Protein AF-A0AA40CI36-F1 (afdb_monomer)

Mean predicted aligned error: 10.56 Å

Sequence (201 aa):
MRTSGARSFVDSPVFRVNTAFGGNGEFVETTKSNRAGLFPDRIPGKTGGGCVDGGPFANMTVNLGPGKSVAHNPRCLTRDFAPELAAATLNSDVVEWTLSAETFVQFDVRVQGASMAVSDIKYGAGGHLALGGDAGEIGNIYSSPADPLFYLHYANIDRLWDKWQRGILLYLGTLPMKYFFSLLFLASGGISGEWAPRFAR

InterPro domains:
  IPR002227 Tyrosinase copper-binding domain [PF00264] (12-166)
  IPR008922 Di-copper centre-containing domain superfamily [G3DSA:1.10.1280.10] (2-168)
  IPR008922 Di-copper centre-containing domain superfamily [SSF48056] (38-166)
  IPR050316 Tyrosinase and Hemocyanin [PTHR11474] (18-167)

Radius of gyration: 22.45 Å; Cα contacts (8 Å, |Δi|>4): 346; chains: 1; bounding box: 70×50×54 Å

Structure (mmCIF, N/CA/C/O backbone):
data_AF-A0AA40CI36-F1
#
_entry.id   AF-A0AA40CI36-F1
#
loop_
_atom_site.group_PDB
_atom_site.id
_atom_site.type_symbol
_atom_site.label_atom_id
_atom_site.label_alt_id
_atom_site.label_comp_id
_atom_site.label_asym_id
_atom_site.label_entity_id
_atom_site.label_seq_id
_atom_site.pdbx_PDB_ins_code
_atom_site.Cartn_x
_atom_site.Cartn_y
_atom_site.Cartn_z
_atom_site.occupancy
_atom_site.B_iso_or_equiv
_atom_site.auth_seq_id
_atom_site.auth_comp_id
_atom_site.auth_asym_id
_atom_site.auth_atom_id
_atom_site.pdbx_PDB_model_num
ATOM 1 N N . MET A 1 1 ? -15.272 -12.790 4.290 1.00 35.91 1 MET A N 1
ATOM 2 C CA . MET A 1 1 ? -14.453 -13.816 3.610 1.00 35.91 1 MET A CA 1
ATOM 3 C C . MET A 1 1 ? -13.344 -14.224 4.564 1.00 35.91 1 MET A C 1
ATOM 5 O O . MET A 1 1 ? -12.561 -13.367 4.940 1.00 35.91 1 MET A O 1
ATOM 9 N N . ARG A 1 2 ? -13.350 -15.481 5.027 1.00 41.31 2 ARG A N 1
ATOM 10 C CA . ARG A 1 2 ? -12.317 -16.069 5.894 1.00 41.31 2 ARG A CA 1
ATOM 11 C C . ARG A 1 2 ? -11.343 -16.860 5.022 1.00 41.31 2 ARG A C 1
ATOM 13 O O . ARG A 1 2 ? -11.556 -18.046 4.816 1.00 41.31 2 ARG A O 1
ATOM 20 N N . THR A 1 3 ? -10.326 -16.197 4.491 1.00 42.09 3 THR A N 1
ATOM 21 C CA . THR A 1 3 ? -9.138 -16.832 3.899 1.00 42.09 3 THR A CA 1
ATOM 22 C C . THR A 1 3 ? -8.002 -15.816 3.992 1.00 42.09 3 THR A C 1
ATOM 24 O O . THR A 1 3 ? -7.874 -14.960 3.123 1.00 42.09 3 THR A O 1
ATOM 27 N N . SER A 1 4 ? -7.242 -15.836 5.085 1.00 55.25 4 SER A N 1
ATOM 28 C CA . SER A 1 4 ? -6.079 -14.967 5.293 1.00 55.25 4 SER A CA 1
ATOM 29 C C . SER A 1 4 ? -4.815 -15.815 5.231 1.00 55.25 4 SER A C 1
ATOM 31 O O . SER A 1 4 ? -4.303 -16.270 6.249 1.00 55.25 4 SER A O 1
ATOM 33 N N . GLY A 1 5 ? -4.355 -16.095 4.016 1.00 71.75 5 GLY A N 1
ATOM 34 C CA . GLY A 1 5 ? -3.060 -16.719 3.781 1.00 71.75 5 GLY A CA 1
ATOM 35 C C . GLY A 1 5 ? -2.276 -15.956 2.722 1.00 71.75 5 GLY A C 1
ATOM 36 O O . GLY A 1 5 ? -2.855 -15.299 1.857 1.00 71.75 5 GLY A O 1
ATOM 37 N N . ALA A 1 6 ? -0.956 -16.088 2.753 1.00 79.62 6 ALA A N 1
ATOM 38 C CA . ALA A 1 6 ? -0.052 -15.494 1.770 1.00 79.62 6 ALA A CA 1
ATOM 39 C C . ALA A 1 6 ? -0.479 -15.810 0.323 1.00 79.62 6 ALA A C 1
ATOM 41 O O . ALA A 1 6 ? -0.527 -14.946 -0.550 1.00 79.62 6 ALA A O 1
ATOM 42 N N . ARG A 1 7 ? -0.918 -17.054 0.091 1.00 84.06 7 ARG A N 1
ATOM 43 C CA . ARG A 1 7 ? -1.426 -17.512 -1.207 1.00 84.06 7 ARG A CA 1
ATOM 44 C C . ARG A 1 7 ? -2.713 -16.797 -1.639 1.00 84.06 7 ARG A C 1
ATOM 46 O O . ARG A 1 7 ? -2.826 -16.385 -2.784 1.00 84.06 7 ARG A O 1
ATOM 53 N N . SER A 1 8 ? -3.664 -16.584 -0.727 1.00 88.00 8 SER A N 1
ATOM 54 C CA . SER A 1 8 ? -4.918 -15.898 -1.080 1.00 88.00 8 SER A CA 1
ATOM 55 C C . SER A 1 8 ? -4.712 -14.427 -1.435 1.00 88.00 8 SER A C 1
ATOM 57 O O . SER A 1 8 ? -5.534 -13.860 -2.148 1.00 88.00 8 SER A O 1
ATOM 59 N N . PHE A 1 9 ? -3.633 -13.807 -0.943 1.00 92.75 9 PHE A N 1
ATOM 60 C CA . PHE A 1 9 ? -3.263 -12.457 -1.350 1.00 92.75 9 PHE A CA 1
ATOM 61 C C . PHE A 1 9 ? -2.854 -12.433 -2.824 1.00 92.75 9 PHE A C 1
ATOM 63 O O . PHE A 1 9 ? -3.487 -11.729 -3.605 1.00 92.75 9 PHE A O 1
ATOM 70 N N . VAL A 1 10 ? -1.868 -13.240 -3.227 1.00 92.00 10 VAL A N 1
ATOM 71 C CA . VAL A 1 10 ? -1.381 -13.243 -4.621 1.00 92.00 10 VAL A CA 1
ATOM 72 C C . VAL A 1 10 ? -2.448 -13.686 -5.627 1.00 92.00 10 VAL A C 1
ATOM 74 O O . VAL A 1 10 ? -2.484 -13.165 -6.738 1.00 92.00 10 VAL A O 1
ATOM 77 N N . ASP A 1 11 ? -3.372 -14.557 -5.215 1.00 93.44 11 ASP A N 1
ATOM 78 C CA . ASP A 1 11 ? -4.487 -15.035 -6.046 1.00 93.44 11 ASP A CA 1
ATOM 79 C C . ASP A 1 11 ? -5.676 -14.052 -6.110 1.00 93.44 11 ASP A C 1
ATOM 81 O O . ASP A 1 11 ? -6.714 -14.349 -6.716 1.00 93.44 11 ASP A O 1
ATOM 85 N N . SER A 1 12 ? -5.564 -12.882 -5.471 1.00 94.50 12 SER A N 1
ATOM 86 C CA . SER A 1 12 ? -6.648 -11.904 -5.410 1.00 94.50 12 SER A CA 1
ATOM 87 C C . SER A 1 12 ? -7.120 -11.497 -6.813 1.00 94.50 12 SER A C 1
ATOM 89 O O . SER A 1 12 ? -6.309 -11.171 -7.686 1.00 94.50 12 SER A O 1
ATOM 91 N N . PRO A 1 13 ? -8.445 -11.426 -7.054 1.00 95.81 13 PRO A N 1
ATOM 92 C CA . PRO A 1 13 ? -8.984 -11.060 -8.360 1.00 95.81 13 PRO A CA 1
ATOM 93 C C . PRO A 1 13 ? -8.591 -9.644 -8.800 1.00 95.81 13 PRO A C 1
ATOM 95 O O . PRO A 1 13 ? -8.621 -9.362 -9.997 1.00 95.81 13 PRO A O 1
ATOM 98 N N . VAL A 1 14 ? -8.192 -8.771 -7.866 1.00 95.25 14 VAL A N 1
ATOM 99 C CA . VAL A 1 14 ? -7.712 -7.416 -8.177 1.00 95.25 14 VAL A CA 1
ATOM 100 C C . VAL A 1 14 ? -6.399 -7.431 -8.970 1.00 95.25 14 VAL A C 1
ATOM 102 O O . VAL A 1 14 ? -6.141 -6.503 -9.731 1.00 95.25 14 VAL A O 1
ATOM 105 N N . PHE A 1 15 ? -5.614 -8.509 -8.869 1.00 95.44 15 PHE A N 1
ATOM 106 C CA . PHE A 1 15 ? -4.335 -8.671 -9.566 1.00 95.44 15 PHE A CA 1
ATOM 107 C C . PHE A 1 15 ? -4.460 -9.396 -10.912 1.00 95.44 15 PHE A C 1
ATOM 109 O O . PHE A 1 15 ? -3.459 -9.689 -11.566 1.00 95.44 15 PHE A O 1
ATOM 116 N N . ARG A 1 16 ? -5.685 -9.697 -11.369 1.00 94.12 16 ARG A N 1
ATOM 117 C CA . ARG A 1 16 ? -5.896 -10.350 -12.667 1.00 94.12 16 ARG A CA 1
ATOM 118 C C . ARG A 1 16 ? -5.417 -9.462 -13.812 1.00 94.12 16 ARG A C 1
ATOM 120 O O . ARG A 1 16 ? -5.836 -8.314 -13.944 1.00 94.12 16 ARG A O 1
ATOM 127 N N . VAL A 1 17 ? -4.615 -10.055 -14.692 1.00 90.69 17 VAL A N 1
ATOM 128 C CA . VAL A 1 17 ? -3.989 -9.391 -15.844 1.00 90.69 17 VAL A CA 1
ATOM 129 C C . VAL A 1 17 ? -5.026 -8.824 -16.819 1.00 90.69 17 VAL A C 1
ATOM 131 O O . VAL A 1 17 ? -4.910 -7.678 -17.216 1.00 90.69 17 VAL A O 1
ATOM 134 N N . ASN A 1 18 ? -6.073 -9.570 -17.178 1.00 88.69 18 ASN A N 1
ATOM 135 C CA . ASN A 1 18 ? -6.976 -9.151 -18.265 1.00 88.69 18 ASN A CA 1
ATOM 136 C C . ASN A 1 18 ? -8.198 -8.345 -17.810 1.00 88.69 18 ASN A C 1
ATOM 138 O O . ASN A 1 18 ? -8.860 -7.717 -18.629 1.00 88.69 18 ASN A O 1
ATOM 142 N N . THR A 1 19 ? -8.549 -8.411 -16.526 1.00 91.38 19 THR A N 1
ATOM 143 C CA . THR A 1 19 ? -9.839 -7.904 -16.023 1.00 91.38 19 THR A CA 1
ATOM 144 C C . THR A 1 19 ? -9.697 -6.938 -14.852 1.00 91.38 19 THR A C 1
ATOM 146 O O . THR A 1 19 ? -10.711 -6.513 -14.306 1.00 91.38 19 THR A O 1
ATOM 149 N N . ALA A 1 20 ? -8.473 -6.656 -14.404 1.00 95.19 20 ALA A N 1
ATOM 150 C CA . ALA A 1 20 ? -8.217 -5.864 -13.206 1.00 95.19 20 ALA A CA 1
ATOM 151 C C . ALA A 1 20 ? -6.895 -5.082 -13.328 1.00 95.19 20 ALA A C 1
ATOM 153 O O . ALA A 1 20 ? -6.598 -4.544 -14.389 1.00 95.19 20 ALA A O 1
ATOM 154 N N . PHE A 1 21 ? -6.117 -4.966 -12.249 1.00 96.50 21 PHE A N 1
ATOM 155 C CA . PHE A 1 21 ? -5.031 -3.989 -12.123 1.00 96.50 21 PHE A CA 1
ATOM 156 C C . PHE A 1 21 ? -3.641 -4.534 -12.466 1.00 96.50 21 PHE A C 1
ATOM 158 O O . PHE A 1 21 ? -2.644 -3.846 -12.240 1.00 96.50 21 PHE A O 1
ATOM 165 N N . GLY A 1 22 ? -3.555 -5.745 -13.019 1.00 94.88 22 GLY A N 1
ATOM 166 C CA . GLY A 1 22 ? -2.275 -6.408 -13.265 1.00 94.88 22 GLY A CA 1
ATOM 167 C C . GLY A 1 22 ? -1.620 -6.927 -11.983 1.00 94.88 22 GLY A C 1
ATOM 168 O O . GLY A 1 22 ? -2.030 -6.597 -10.868 1.00 94.88 22 GLY A O 1
ATOM 169 N N . GLY A 1 23 ? -0.621 -7.783 -12.164 1.00 94.50 23 GLY A N 1
ATOM 170 C CA . GLY A 1 23 ? 0.008 -8.542 -11.090 1.00 94.50 23 GLY A CA 1
ATOM 171 C C . GLY A 1 23 ? 1.207 -7.848 -10.453 1.00 94.50 23 GLY A C 1
ATOM 172 O O . GLY A 1 23 ? 1.286 -6.619 -10.390 1.00 94.50 23 GLY A O 1
ATOM 173 N N . ASN A 1 24 ? 2.119 -8.685 -9.967 1.00 96.69 24 ASN A N 1
ATOM 174 C CA . ASN A 1 24 ? 3.403 -8.292 -9.404 1.00 96.69 24 ASN A CA 1
ATOM 175 C C . ASN A 1 24 ? 4.377 -7.811 -10.496 1.00 96.69 24 ASN A C 1
ATOM 177 O O . ASN A 1 24 ? 4.115 -7.988 -11.684 1.00 96.69 24 ASN A O 1
ATOM 181 N N . GLY A 1 25 ? 5.501 -7.224 -10.086 1.00 95.88 25 GLY A N 1
ATOM 182 C CA . GLY A 1 25 ? 6.639 -6.992 -10.971 1.00 95.88 25 GLY A CA 1
ATOM 183 C C . GLY A 1 25 ? 7.623 -8.161 -10.979 1.00 95.88 25 GLY A C 1
ATOM 184 O O . GLY A 1 25 ? 7.569 -9.032 -10.107 1.00 95.88 25 GLY A O 1
ATOM 185 N N . GLU A 1 26 ? 8.554 -8.149 -11.936 1.00 94.69 26 GLU A N 1
ATOM 186 C CA . GLU A 1 26 ? 9.682 -9.094 -11.968 1.00 94.69 26 GLU A CA 1
ATOM 187 C C . GLU A 1 26 ? 10.462 -9.069 -10.641 1.00 94.69 26 GLU A C 1
ATOM 189 O O . GLU A 1 26 ? 10.602 -8.019 -10.008 1.00 94.69 26 GLU A O 1
ATOM 194 N N . PHE A 1 27 ? 10.978 -10.215 -10.195 1.00 94.31 27 PHE A N 1
ATOM 195 C CA . PHE A 1 27 ? 11.761 -10.276 -8.965 1.00 94.31 27 PHE A CA 1
ATOM 196 C C . PHE A 1 27 ? 13.067 -9.477 -9.081 1.00 94.31 27 PHE A C 1
ATOM 198 O O . PHE A 1 27 ? 13.874 -9.702 -9.981 1.00 94.31 27 PHE A O 1
ATOM 205 N N . VAL A 1 28 ? 13.304 -8.578 -8.124 1.00 91.00 28 VAL A N 1
ATOM 206 C CA . VAL A 1 28 ? 14.541 -7.802 -8.005 1.00 91.00 28 VAL A CA 1
ATOM 207 C C . VAL A 1 28 ? 15.114 -7.954 -6.600 1.00 91.00 28 VAL A C 1
ATOM 209 O O . VAL A 1 28 ? 14.490 -7.601 -5.594 1.00 91.00 28 VAL A O 1
ATOM 212 N N . GLU A 1 29 ? 16.360 -8.419 -6.546 1.00 88.31 29 GLU A N 1
ATOM 213 C CA . GLU A 1 29 ? 17.125 -8.579 -5.314 1.00 88.31 29 GLU A CA 1
ATOM 214 C C . GLU A 1 29 ? 17.537 -7.208 -4.748 1.00 88.31 29 GLU A C 1
ATOM 216 O O . GLU A 1 29 ? 18.392 -6.509 -5.297 1.00 88.31 29 GLU A O 1
ATOM 221 N N . THR A 1 30 ? 16.923 -6.795 -3.638 1.00 82.12 30 THR A N 1
ATOM 222 C CA . THR A 1 30 ? 17.135 -5.469 -3.023 1.00 82.12 30 THR A CA 1
ATOM 223 C C . THR A 1 30 ? 17.997 -5.507 -1.763 1.00 82.12 30 THR A C 1
ATOM 225 O O . THR A 1 30 ? 18.239 -4.439 -1.193 1.00 82.12 30 THR A O 1
ATOM 228 N N . THR A 1 31 ? 18.520 -6.670 -1.345 1.00 75.56 31 THR A N 1
ATOM 229 C CA . THR A 1 31 ? 19.356 -6.814 -0.131 1.00 75.56 31 THR A CA 1
ATOM 230 C C . THR A 1 31 ? 20.519 -5.828 -0.085 1.00 75.56 31 THR A C 1
ATOM 232 O O . THR A 1 31 ? 20.807 -5.265 0.969 1.00 75.56 31 THR A O 1
ATOM 235 N N . LYS A 1 32 ? 21.143 -5.551 -1.236 1.00 67.19 32 LYS A N 1
ATOM 236 C CA . LYS A 1 32 ? 22.258 -4.597 -1.381 1.00 67.19 32 LYS A CA 1
ATOM 237 C C . LYS A 1 32 ? 21.847 -3.220 -1.915 1.00 67.19 32 LYS A C 1
ATOM 239 O O . LYS A 1 32 ? 22.710 -2.399 -2.209 1.00 67.19 32 LYS A O 1
ATOM 244 N N . SER A 1 33 ? 20.555 -2.967 -2.117 1.00 66.62 33 SER A N 1
ATOM 245 C CA . SER A 1 33 ? 20.104 -1.737 -2.773 1.00 66.62 33 SER A CA 1
ATOM 246 C C . SER A 1 33 ? 20.091 -0.550 -1.807 1.00 66.62 33 SER A C 1
ATOM 248 O O . SER A 1 33 ? 19.546 -0.634 -0.715 1.00 66.62 33 SER A O 1
ATOM 250 N N . ASN A 1 34 ? 20.578 0.615 -2.223 1.00 59.12 34 ASN A N 1
ATOM 251 C CA . ASN A 1 34 ? 20.387 1.856 -1.457 1.00 59.12 34 ASN A CA 1
ATOM 252 C C . ASN A 1 34 ? 18.997 2.470 -1.689 1.00 59.12 34 ASN A C 1
ATOM 254 O O . ASN A 1 34 ? 18.803 3.660 -1.443 1.00 59.12 34 ASN A O 1
ATOM 258 N N . ARG A 1 35 ? 18.033 1.692 -2.212 1.00 58.72 35 ARG A N 1
ATOM 259 C CA . ARG A 1 35 ? 16.636 2.118 -2.291 1.00 58.72 35 ARG A CA 1
ATOM 260 C C . ARG A 1 35 ? 16.135 2.207 -0.855 1.00 58.72 35 ARG A C 1
ATOM 262 O O . ARG A 1 35 ? 15.768 1.206 -0.242 1.00 58.72 35 ARG A O 1
ATOM 269 N N . ALA A 1 36 ? 16.261 3.407 -0.304 1.00 48.19 36 ALA A N 1
ATOM 270 C CA . ALA A 1 36 ? 15.730 3.777 0.986 1.00 48.19 36 ALA A CA 1
ATOM 271 C C . ALA A 1 36 ? 14.207 3.803 0.851 1.00 48.19 36 ALA A C 1
ATOM 273 O O . ALA A 1 36 ? 13.626 4.773 0.361 1.00 48.19 36 ALA A O 1
ATOM 274 N N . GLY A 1 37 ? 13.565 2.708 1.253 1.00 55.06 37 GLY A N 1
ATOM 275 C CA . GLY A 1 37 ? 12.210 2.812 1.770 1.00 55.06 37 GLY A CA 1
ATOM 276 C C . GLY A 1 37 ? 12.217 3.730 2.997 1.00 55.06 37 GLY A C 1
ATOM 277 O O . GLY A 1 37 ? 13.256 3.973 3.610 1.00 55.06 37 GLY A O 1
ATOM 278 N N . LEU A 1 38 ? 11.059 4.271 3.358 1.00 55.62 38 LEU A N 1
ATOM 279 C CA . LEU A 1 38 ? 10.922 5.047 4.599 1.00 55.62 38 LEU A CA 1
ATOM 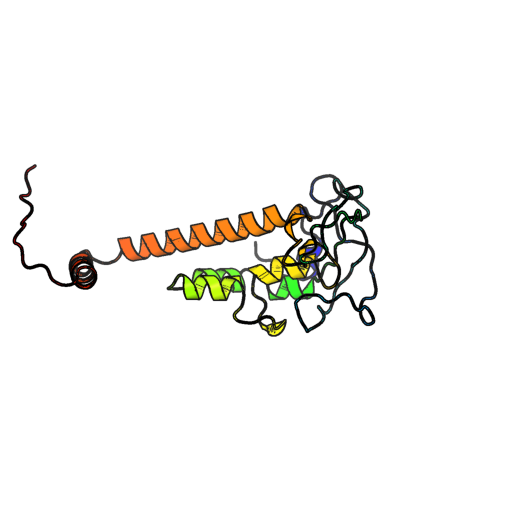280 C C . LEU A 1 38 ? 11.025 4.185 5.856 1.00 55.62 38 LEU A C 1
ATOM 282 O O . LEU A 1 38 ? 11.240 4.712 6.945 1.00 55.62 38 LEU A O 1
ATOM 286 N N . PHE A 1 39 ? 10.872 2.874 5.692 1.00 60.69 39 PHE A N 1
ATOM 287 C CA . PHE A 1 39 ? 11.023 1.896 6.749 1.00 60.69 39 PHE A CA 1
ATOM 288 C C . PHE A 1 39 ? 12.511 1.525 6.852 1.00 60.69 39 PHE A C 1
ATOM 290 O O . PHE A 1 39 ? 13.107 1.146 5.841 1.00 60.69 39 PHE A O 1
ATOM 297 N N . PRO A 1 40 ? 13.133 1.675 8.039 1.00 56.28 40 PRO A N 1
ATOM 298 C CA . PRO A 1 40 ? 14.543 1.339 8.243 1.00 56.28 40 PRO A CA 1
ATOM 299 C C . PRO A 1 40 ? 14.801 -0.164 8.071 1.00 56.28 40 PRO A C 1
ATOM 301 O O . PRO A 1 40 ? 15.906 -0.561 7.700 1.00 56.28 40 PRO A O 1
ATOM 304 N N . ASP A 1 41 ? 13.767 -0.979 8.291 1.00 67.25 41 ASP A N 1
ATOM 305 C CA . ASP A 1 41 ? 13.802 -2.424 8.126 1.00 67.25 41 ASP A CA 1
ATOM 306 C C . ASP A 1 41 ? 13.316 -2.829 6.727 1.00 67.25 41 ASP A C 1
ATOM 308 O O . ASP A 1 41 ? 12.332 -2.303 6.204 1.00 67.25 41 ASP A O 1
ATOM 312 N N . ARG A 1 42 ? 14.002 -3.812 6.137 1.00 80.94 42 ARG A N 1
ATOM 313 C CA . ARG A 1 42 ? 13.614 -4.451 4.871 1.00 80.94 42 ARG A CA 1
ATOM 314 C C . ARG A 1 42 ? 12.318 -5.232 5.029 1.00 80.94 42 ARG A C 1
ATOM 316 O O . ARG A 1 42 ? 12.115 -5.878 6.057 1.00 80.94 42 ARG A O 1
ATOM 323 N N . ILE A 1 43 ? 11.504 -5.266 3.977 1.00 85.94 43 ILE A N 1
ATOM 324 C CA . ILE A 1 43 ? 10.301 -6.100 3.955 1.00 85.94 43 ILE A CA 1
ATOM 325 C C . ILE A 1 43 ? 10.683 -7.545 3.587 1.00 85.94 43 ILE A C 1
ATOM 327 O O . ILE A 1 43 ? 11.135 -7.798 2.467 1.00 85.94 43 ILE A O 1
ATOM 331 N N . PRO A 1 44 ? 10.525 -8.524 4.498 1.00 84.31 44 PRO A N 1
ATOM 332 C CA . PRO A 1 44 ? 10.874 -9.913 4.218 1.00 84.31 44 PRO A CA 1
ATO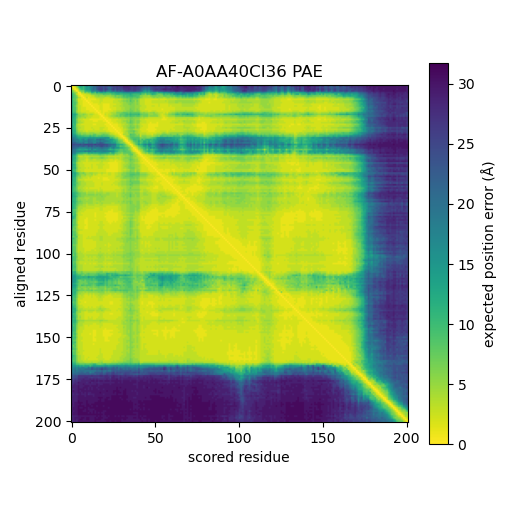M 333 C C . PRO A 1 44 ? 9.833 -10.593 3.318 1.00 84.31 44 PRO A C 1
ATOM 335 O O . PRO A 1 44 ? 8.670 -10.197 3.266 1.00 84.31 44 PRO A O 1
ATOM 338 N N . GLY A 1 45 ? 10.242 -11.675 2.647 1.00 87.88 45 GLY A N 1
ATOM 339 C CA . GLY A 1 45 ? 9.320 -12.550 1.908 1.00 87.88 45 GLY A CA 1
ATOM 340 C C . GLY A 1 45 ? 8.697 -11.915 0.662 1.00 87.88 45 GLY A C 1
ATOM 341 O O . GLY A 1 45 ? 7.656 -12.369 0.191 1.00 87.88 45 GLY A O 1
ATOM 342 N N . LYS A 1 46 ? 9.312 -10.852 0.144 1.00 91.81 46 LYS A N 1
ATOM 343 C CA . LYS A 1 46 ? 8.881 -10.184 -1.079 1.00 91.81 46 LYS A CA 1
ATOM 344 C C . LYS A 1 46 ? 9.240 -10.992 -2.329 1.00 91.81 46 LYS A C 1
ATOM 346 O O . LYS A 1 46 ? 10.181 -11.784 -2.327 1.00 91.81 46 LYS A O 1
ATOM 351 N N . THR A 1 47 ? 8.484 -10.785 -3.396 1.00 95.31 47 THR A N 1
ATOM 352 C CA . THR A 1 47 ? 8.489 -11.656 -4.582 1.00 95.31 47 THR A CA 1
ATOM 353 C C . THR A 1 47 ? 8.591 -10.892 -5.901 1.00 95.31 47 THR A C 1
ATOM 355 O O . THR A 1 47 ? 8.538 -11.517 -6.954 1.00 95.31 47 THR A O 1
ATOM 358 N N . GLY A 1 48 ? 8.733 -9.561 -5.868 1.00 95.12 48 GLY A N 1
ATOM 359 C CA . GLY A 1 48 ? 8.854 -8.716 -7.059 1.00 95.12 48 GLY A CA 1
ATOM 360 C C . GLY A 1 48 ? 9.979 -7.687 -6.925 1.00 95.12 48 GLY A C 1
ATOM 361 O O . GLY A 1 48 ? 11.075 -7.997 -6.452 1.00 95.12 48 GLY A O 1
ATOM 362 N N . GLY A 1 49 ? 9.700 -6.453 -7.344 1.00 92.94 49 GLY A N 1
ATOM 363 C CA . GLY A 1 49 ? 10.598 -5.298 -7.245 1.00 92.94 49 GLY A CA 1
ATOM 364 C C . GLY A 1 49 ? 10.917 -4.624 -8.580 1.00 92.94 49 GLY A C 1
ATOM 365 O O . GLY A 1 49 ? 11.433 -3.501 -8.596 1.00 92.94 49 GLY A O 1
ATOM 366 N N . GLY A 1 50 ? 10.611 -5.295 -9.685 1.00 94.88 50 GLY A N 1
ATOM 367 C CA . GLY A 1 50 ? 10.755 -4.822 -11.056 1.00 94.88 50 GLY A CA 1
ATOM 368 C C . GLY A 1 50 ? 9.471 -4.221 -11.620 1.00 94.88 50 GLY A C 1
ATOM 369 O O . GLY A 1 50 ? 8.506 -3.968 -10.894 1.00 94.88 50 GLY A O 1
ATOM 370 N N . CYS A 1 51 ? 9.481 -3.969 -12.930 1.00 96.94 51 CYS A N 1
ATOM 371 C CA . CYS A 1 51 ? 8.328 -3.445 -13.656 1.00 96.94 51 CYS A CA 1
ATOM 372 C C . CYS A 1 51 ? 7.174 -4.451 -13.656 1.00 96.94 51 CYS A C 1
ATOM 374 O O . CYS A 1 51 ? 7.402 -5.654 -13.779 1.00 96.94 51 CYS A O 1
ATOM 376 N N . VAL A 1 52 ? 5.944 -3.949 -13.573 1.00 96.31 52 VAL A N 1
ATOM 377 C CA . VAL A 1 52 ? 4.743 -4.718 -13.912 1.00 96.31 52 VAL A CA 1
ATOM 378 C C . VAL A 1 52 ? 4.779 -5.010 -15.412 1.00 96.31 52 VAL A C 1
ATOM 380 O O . VAL A 1 52 ? 4.867 -4.087 -16.216 1.00 96.31 52 VAL A O 1
ATOM 383 N N . ASP A 1 53 ? 4.712 -6.282 -15.788 1.00 91.50 53 ASP A N 1
ATOM 384 C CA . ASP A 1 53 ? 4.875 -6.752 -17.171 1.00 91.50 53 ASP A CA 1
ATOM 385 C C . ASP A 1 53 ? 3.549 -7.155 -17.847 1.00 91.50 53 ASP A C 1
ATOM 387 O O . ASP A 1 53 ? 3.507 -7.381 -19.058 1.00 91.50 53 ASP A O 1
ATOM 391 N N . GLY A 1 54 ? 2.445 -7.196 -17.091 1.00 91.12 54 GLY A N 1
ATOM 392 C CA . GLY A 1 54 ? 1.134 -7.628 -17.571 1.00 91.12 54 GLY A CA 1
ATOM 393 C C . GLY A 1 54 ? -0.044 -6.763 -17.109 1.00 91.12 54 GLY A C 1
ATOM 394 O O . GLY A 1 54 ? -0.087 -6.238 -15.997 1.00 91.12 54 GLY A O 1
ATOM 395 N N . GLY A 1 55 ? -1.060 -6.682 -17.968 1.00 94.62 55 GLY A N 1
ATOM 396 C CA . GLY A 1 55 ? -2.355 -6.061 -17.687 1.00 94.62 55 GLY A CA 1
ATOM 397 C C . GLY A 1 55 ? -2.432 -4.587 -18.085 1.00 94.62 55 GLY A C 1
ATOM 398 O O . GLY A 1 55 ? -1.524 -4.082 -18.746 1.00 94.62 55 GLY A O 1
ATOM 399 N N . PRO A 1 56 ? -3.510 -3.870 -17.711 1.00 96.19 56 PRO A N 1
ATOM 400 C CA . PRO A 1 56 ? -3.791 -2.531 -18.239 1.00 96.19 56 PRO A CA 1
ATOM 401 C C . PRO A 1 56 ? -2.726 -1.480 -17.914 1.00 96.19 56 PRO A C 1
ATOM 403 O O . PRO A 1 56 ? -2.670 -0.444 -18.569 1.00 96.19 56 PRO A O 1
ATOM 406 N N . PHE A 1 57 ? -1.882 -1.746 -16.914 1.00 96.44 57 PHE A N 1
ATOM 407 C CA . PHE A 1 57 ? -0.869 -0.818 -16.415 1.00 96.44 57 PHE A CA 1
ATOM 408 C C . PHE A 1 57 ? 0.574 -1.250 -16.713 1.00 96.44 57 PHE A C 1
ATOM 410 O O . PHE A 1 57 ? 1.496 -0.584 -16.256 1.00 96.44 57 PHE A O 1
ATOM 417 N N . ALA A 1 58 ? 0.796 -2.309 -17.503 1.00 95.00 58 ALA A N 1
ATOM 418 C CA . ALA A 1 58 ? 2.150 -2.762 -17.854 1.00 95.00 58 ALA A CA 1
ATOM 419 C C . ALA A 1 58 ? 2.973 -1.680 -18.584 1.00 95.00 58 ALA A C 1
ATOM 421 O O . ALA A 1 58 ? 4.155 -1.491 -18.322 1.00 95.00 58 ALA A O 1
ATOM 422 N N . ASN A 1 59 ? 2.317 -0.904 -19.454 1.00 95.50 59 ASN A N 1
ATOM 423 C CA . ASN A 1 59 ? 2.936 0.192 -20.209 1.00 95.50 59 ASN A CA 1
ATOM 424 C C . ASN A 1 59 ? 2.681 1.573 -19.582 1.00 95.50 59 ASN A C 1
ATOM 426 O O . ASN A 1 59 ? 2.797 2.597 -20.257 1.00 95.50 59 ASN A O 1
ATOM 430 N N . MET A 1 60 ? 2.279 1.622 -18.310 1.00 96.12 60 MET A N 1
ATOM 431 C CA . MET A 1 60 ? 2.076 2.882 -17.605 1.00 96.12 60 MET A CA 1
ATOM 432 C C . MET A 1 60 ? 3.422 3.529 -17.266 1.00 96.12 60 MET A C 1
ATOM 434 O O . MET A 1 60 ? 4.293 2.900 -16.661 1.00 96.12 60 MET A O 1
ATOM 438 N N . THR A 1 61 ? 3.555 4.816 -17.586 1.00 97.88 61 THR A N 1
ATOM 439 C CA . THR A 1 61 ? 4.711 5.623 -17.187 1.00 97.88 61 THR A CA 1
ATOM 440 C C . THR A 1 61 ? 4.421 6.368 -15.889 1.00 97.88 61 THR A C 1
ATOM 442 O O . THR A 1 61 ? 3.546 7.234 -15.832 1.00 97.88 61 THR A O 1
ATOM 445 N N . VAL A 1 62 ? 5.204 6.082 -14.854 1.00 97.31 62 VAL A N 1
ATOM 446 C CA . VAL A 1 62 ? 5.277 6.885 -13.633 1.00 97.31 62 VAL A CA 1
ATOM 447 C C . VAL A 1 62 ? 6.246 8.039 -13.878 1.00 97.31 62 VAL A C 1
ATOM 449 O O . VAL A 1 62 ? 7.412 7.812 -14.181 1.00 97.31 62 VAL A O 1
ATOM 452 N N . ASN A 1 63 ? 5.767 9.280 -13.761 1.00 97.50 63 ASN A N 1
ATOM 453 C CA . ASN A 1 63 ? 6.517 10.475 -14.178 1.00 97.50 63 ASN A CA 1
ATOM 454 C C . ASN A 1 63 ? 7.177 11.266 -13.040 1.00 97.50 63 ASN A C 1
ATOM 456 O O . ASN A 1 63 ? 8.000 12.131 -13.331 1.00 97.50 63 ASN A O 1
ATOM 460 N N . LEU A 1 64 ? 6.792 11.029 -11.784 1.00 95.62 64 LEU A N 1
ATOM 461 C CA . LEU A 1 64 ? 7.239 11.783 -10.603 1.00 95.62 64 LEU A CA 1
ATOM 462 C C . LEU A 1 64 ? 7.821 10.842 -9.549 1.00 95.62 64 LEU A C 1
ATOM 464 O O . LEU A 1 64 ? 7.645 9.628 -9.636 1.00 95.62 64 LEU A O 1
ATOM 468 N N . GLY A 1 65 ? 8.512 11.383 -8.548 1.00 91.38 65 GLY A N 1
ATOM 469 C CA . GLY A 1 65 ? 9.200 10.590 -7.534 1.00 91.38 65 GLY A CA 1
ATOM 470 C C . GLY A 1 65 ? 10.472 9.903 -8.063 1.00 91.38 65 GLY A C 1
ATOM 471 O O . GLY A 1 65 ? 10.983 10.271 -9.124 1.00 91.38 65 GLY A O 1
ATOM 472 N N . PRO A 1 66 ? 11.007 8.900 -7.346 1.00 88.19 66 PRO A N 1
ATOM 473 C CA . PRO A 1 66 ? 10.501 8.399 -6.070 1.00 88.19 66 PRO A CA 1
ATOM 474 C C . PRO A 1 66 ? 10.637 9.434 -4.944 1.00 88.19 66 PRO A C 1
ATOM 476 O O . PRO A 1 66 ? 11.437 10.371 -5.011 1.00 88.19 66 PRO A O 1
ATOM 479 N N . GLY A 1 67 ? 9.858 9.254 -3.880 1.00 86.94 67 GLY A N 1
ATOM 480 C CA . GLY A 1 67 ? 9.914 10.105 -2.695 1.00 86.94 67 GLY A CA 1
ATOM 481 C C . GLY A 1 67 ? 9.332 11.495 -2.949 1.00 86.94 67 GLY A C 1
ATOM 482 O O . GLY A 1 67 ? 8.399 11.660 -3.726 1.00 86.94 67 GLY A O 1
ATOM 483 N N . LYS A 1 68 ? 9.894 12.515 -2.294 1.00 90.25 68 LYS A N 1
ATOM 484 C CA . LYS A 1 68 ? 9.407 13.906 -2.371 1.00 90.25 68 LYS A CA 1
ATOM 485 C C . LYS A 1 68 ? 9.724 14.612 -3.698 1.00 90.25 68 LYS A C 1
ATOM 487 O O . LYS A 1 68 ? 9.395 15.785 -3.848 1.00 90.25 68 LYS A O 1
ATOM 492 N N . SER A 1 69 ? 10.426 13.952 -4.622 1.00 91.56 69 SER A N 1
ATOM 493 C CA . SER A 1 69 ? 10.858 14.583 -5.869 1.00 91.56 69 SER A CA 1
ATOM 494 C C . SER A 1 69 ? 9.671 14.864 -6.787 1.00 91.56 69 SER A C 1
ATOM 496 O O . SER A 1 69 ? 8.928 13.957 -7.158 1.00 91.56 69 SER A O 1
ATOM 498 N N . VAL A 1 70 ? 9.549 16.120 -7.210 1.00 95.00 70 VAL A N 1
ATOM 499 C CA . VAL A 1 70 ? 8.587 16.570 -8.229 1.00 95.00 70 VAL A CA 1
ATOM 500 C C . VAL A 1 70 ? 9.240 16.764 -9.603 1.00 95.00 70 VAL A C 1
ATOM 502 O O . VAL A 1 70 ? 8.602 17.258 -10.528 1.00 95.00 70 VAL A O 1
ATOM 505 N N . ALA A 1 71 ? 10.520 16.407 -9.744 1.00 96.88 71 ALA A N 1
ATOM 506 C CA . ALA A 1 71 ? 11.204 16.449 -11.029 1.00 96.88 71 ALA A CA 1
ATOM 507 C C . ALA A 1 71 ? 10.657 15.362 -11.964 1.00 96.88 71 ALA A C 1
ATOM 509 O O . ALA A 1 71 ? 10.293 14.271 -11.518 1.00 96.88 71 ALA A O 1
ATOM 510 N N . HIS A 1 72 ? 10.633 15.652 -13.266 1.00 97.12 72 HIS A N 1
ATOM 511 C CA . HIS A 1 72 ? 10.242 14.667 -14.265 1.00 97.12 72 HIS A CA 1
ATOM 512 C C . HIS A 1 72 ? 11.236 13.496 -14.278 1.00 97.12 72 HIS A C 1
ATOM 514 O O . HIS A 1 72 ? 12.429 13.687 -14.507 1.00 97.12 72 HIS A O 1
ATOM 520 N N . ASN A 1 73 ? 10.734 12.293 -14.011 1.00 95.88 73 ASN A N 1
ATOM 521 C CA . ASN A 1 73 ? 11.502 11.059 -13.897 1.00 95.88 73 ASN A CA 1
ATOM 522 C C . ASN A 1 73 ? 10.680 9.867 -14.437 1.00 95.88 73 ASN A C 1
ATOM 524 O O . ASN A 1 73 ? 10.109 9.110 -13.641 1.00 95.88 73 ASN A O 1
ATOM 528 N N . PRO A 1 74 ? 10.553 9.732 -15.773 1.00 97.50 74 PRO A N 1
ATOM 529 C CA . PRO A 1 74 ? 9.740 8.696 -16.400 1.00 97.50 74 PRO A CA 1
ATOM 530 C C . PRO A 1 74 ? 10.339 7.302 -16.174 1.00 97.50 74 PRO A C 1
ATOM 532 O O . PRO A 1 74 ? 11.498 7.044 -16.493 1.00 97.50 74 PRO A O 1
ATOM 535 N N . ARG A 1 75 ? 9.526 6.388 -15.645 1.00 96.19 75 ARG A N 1
ATOM 536 C CA . ARG A 1 75 ? 9.866 4.976 -15.404 1.00 96.19 75 ARG A CA 1
ATOM 537 C C . ARG A 1 75 ? 8.616 4.099 -15.492 1.00 96.19 75 ARG A C 1
ATOM 539 O O . ARG A 1 75 ? 7.502 4.615 -15.472 1.00 96.19 75 ARG A O 1
ATOM 546 N N . CYS A 1 76 ? 8.793 2.785 -15.568 1.00 97.00 76 CYS A N 1
ATOM 547 C CA . CYS A 1 76 ? 7.682 1.839 -15.461 1.00 97.00 76 CYS A CA 1
ATOM 548 C C . CYS A 1 76 ? 7.064 1.852 -14.049 1.00 97.00 76 CYS A C 1
ATOM 550 O O . CYS A 1 76 ? 7.728 2.219 -13.075 1.00 97.00 76 CYS A O 1
ATOM 552 N N . LEU A 1 77 ? 5.817 1.396 -13.926 1.00 97.62 77 LEU A N 1
ATOM 553 C CA . LEU A 1 77 ? 5.230 1.053 -12.631 1.00 97.62 77 LEU A CA 1
ATOM 554 C C . LEU A 1 77 ? 5.920 -0.196 -12.059 1.00 97.62 77 LEU A C 1
ATOM 556 O O . LEU A 1 77 ? 5.954 -1.229 -12.726 1.00 97.62 77 LEU A O 1
ATOM 560 N N . THR A 1 78 ? 6.433 -0.124 -10.829 1.00 96.06 78 THR A N 1
ATOM 561 C CA . THR A 1 78 ? 7.035 -1.270 -10.129 1.00 96.06 78 THR A CA 1
ATOM 562 C C . THR A 1 78 ? 6.143 -1.783 -9.003 1.00 96.06 78 THR A C 1
ATOM 564 O O . THR A 1 78 ? 5.488 -0.998 -8.313 1.00 96.06 78 THR A O 1
ATOM 567 N N . ARG A 1 79 ? 6.148 -3.103 -8.773 1.00 96.38 79 ARG A N 1
ATOM 568 C CA . ARG A 1 79 ? 5.457 -3.768 -7.651 1.00 96.38 79 ARG A CA 1
ATOM 569 C C . ARG A 1 79 ? 6.335 -4.851 -7.049 1.00 96.38 79 ARG A C 1
ATOM 571 O O . ARG A 1 79 ? 7.094 -5.497 -7.767 1.00 96.38 79 ARG A O 1
ATOM 578 N N . ASP A 1 80 ? 6.242 -5.025 -5.737 1.00 95.50 80 ASP A N 1
ATOM 579 C CA . ASP A 1 80 ? 7.096 -5.933 -4.972 1.00 95.50 80 ASP A CA 1
ATOM 580 C C . ASP A 1 80 ? 6.269 -6.644 -3.901 1.00 95.50 80 ASP A C 1
ATOM 582 O O . ASP A 1 80 ? 6.344 -6.338 -2.713 1.00 95.50 80 ASP A O 1
ATOM 586 N N . PHE A 1 81 ? 5.403 -7.556 -4.343 1.00 96.25 81 PHE A N 1
ATOM 587 C CA . PHE A 1 81 ? 4.447 -8.213 -3.455 1.00 96.25 81 PHE A CA 1
ATOM 588 C C . PHE A 1 81 ? 5.152 -8.925 -2.302 1.00 96.25 81 PHE A C 1
ATOM 590 O O . PHE A 1 81 ? 6.038 -9.745 -2.541 1.00 96.25 81 PHE A O 1
ATOM 597 N N . ALA A 1 82 ? 4.691 -8.666 -1.077 1.00 94.50 82 ALA A N 1
ATOM 598 C CA . ALA A 1 82 ? 5.124 -9.277 0.177 1.00 94.50 82 ALA A CA 1
ATOM 599 C C . ALA A 1 82 ? 3.948 -10.041 0.824 1.00 94.50 82 ALA A C 1
ATOM 601 O O . ALA A 1 82 ? 3.259 -9.515 1.707 1.00 94.50 82 ALA A O 1
ATOM 602 N N . PRO A 1 83 ? 3.679 -11.286 0.382 1.00 94.81 83 PRO A N 1
ATOM 603 C CA . PRO A 1 83 ? 2.477 -12.029 0.759 1.00 94.81 83 PRO A CA 1
ATOM 604 C C . PRO A 1 83 ? 2.372 -12.336 2.255 1.00 94.81 83 PRO A C 1
ATOM 606 O O . PRO A 1 83 ? 1.269 -12.356 2.800 1.00 94.81 83 PRO A O 1
ATOM 609 N N . GLU A 1 84 ? 3.501 -12.531 2.937 1.00 92.31 84 GLU A N 1
ATOM 610 C CA . GLU A 1 84 ? 3.495 -12.809 4.378 1.00 92.31 84 GLU A CA 1
ATOM 611 C C . GLU A 1 84 ? 3.145 -11.573 5.205 1.00 92.31 84 GLU A C 1
ATOM 613 O O . GLU A 1 84 ? 2.382 -11.661 6.168 1.00 92.31 84 GLU A O 1
ATOM 618 N N . LEU A 1 85 ? 3.608 -10.395 4.777 1.00 91.19 85 LEU A N 1
ATOM 619 C CA . LEU A 1 85 ? 3.181 -9.136 5.377 1.00 91.19 85 LEU A CA 1
ATOM 620 C C . LEU A 1 85 ? 1.682 -8.905 5.149 1.00 91.19 85 LEU A C 1
ATOM 622 O O . LEU A 1 85 ? 0.974 -8.482 6.066 1.00 91.19 85 LEU A O 1
ATOM 626 N N . ALA A 1 86 ? 1.183 -9.237 3.955 1.00 93.12 86 ALA A N 1
ATOM 627 C CA . ALA A 1 86 ? -0.243 -9.185 3.654 1.00 93.12 86 ALA A CA 1
ATOM 628 C C . ALA A 1 86 ? -1.048 -10.091 4.597 1.00 93.12 86 ALA A C 1
ATOM 630 O O . ALA A 1 86 ? -2.031 -9.651 5.187 1.00 93.12 86 ALA A O 1
ATOM 631 N N . ALA A 1 87 ? -0.619 -11.340 4.791 1.00 92.00 87 ALA A N 1
ATOM 632 C CA . ALA A 1 87 ? -1.297 -12.281 5.680 1.00 92.00 87 ALA A CA 1
ATOM 633 C C . ALA A 1 87 ? -1.311 -11.792 7.140 1.00 92.00 87 ALA A C 1
ATOM 635 O O . ALA A 1 87 ? -2.334 -11.904 7.823 1.00 92.00 87 ALA A O 1
ATOM 636 N N . ALA A 1 88 ? -0.205 -11.198 7.596 1.00 90.12 88 ALA A N 1
ATOM 637 C CA . ALA A 1 88 ? -0.069 -10.678 8.952 1.00 90.12 88 ALA A CA 1
ATOM 638 C C . ALA A 1 88 ? -0.923 -9.425 9.219 1.00 90.12 88 ALA A C 1
ATOM 640 O O . ALA A 1 88 ? -1.415 -9.251 10.332 1.00 90.12 88 ALA A O 1
ATOM 641 N N . THR A 1 89 ? -1.120 -8.560 8.218 1.00 90.81 89 THR A N 1
ATOM 642 C CA . THR A 1 89 ? -1.689 -7.210 8.425 1.00 90.81 89 THR A CA 1
ATOM 643 C C . THR A 1 89 ? -3.056 -6.983 7.773 1.00 90.81 89 THR A C 1
ATOM 645 O O . THR A 1 89 ? -3.793 -6.099 8.206 1.00 90.81 89 THR A O 1
ATOM 648 N N . LEU A 1 90 ? -3.435 -7.779 6.766 1.00 91.81 90 LEU A N 1
ATOM 649 C CA . LEU A 1 90 ? -4.648 -7.607 5.949 1.00 91.81 90 LEU A CA 1
ATOM 650 C C . LEU A 1 90 ? -5.668 -8.731 6.183 1.00 91.81 90 LEU A C 1
ATOM 652 O O . LEU A 1 90 ? -6.220 -9.308 5.245 1.00 91.81 90 LEU A O 1
ATOM 656 N N . ASN A 1 91 ? -5.918 -9.057 7.450 1.00 91.12 91 ASN A N 1
ATOM 657 C CA . ASN A 1 91 ? -6.856 -10.102 7.860 1.00 91.12 91 ASN A CA 1
ATOM 658 C C . ASN A 1 91 ? -8.040 -9.540 8.667 1.00 91.12 91 ASN A C 1
ATOM 660 O O . ASN A 1 91 ? -8.068 -8.371 9.057 1.00 91.12 91 ASN A O 1
ATOM 664 N N . SER A 1 92 ? -9.056 -10.381 8.881 1.00 91.31 92 SER A N 1
ATOM 665 C CA . SER A 1 92 ? -10.277 -9.993 9.596 1.00 91.31 92 SER A CA 1
ATOM 666 C C . SER A 1 92 ? -10.023 -9.568 11.033 1.00 91.31 92 SER A C 1
ATOM 668 O O . SER A 1 92 ? -10.723 -8.684 11.514 1.00 91.31 92 SER A O 1
ATOM 670 N N . ASP A 1 93 ? -9.035 -10.167 11.688 1.00 91.94 93 ASP A N 1
ATOM 671 C CA . ASP A 1 93 ? -8.780 -9.965 13.111 1.00 91.94 93 ASP A CA 1
ATOM 672 C C . ASP A 1 93 ? -8.193 -8.569 13.334 1.00 91.94 93 ASP A C 1
ATOM 674 O O . ASP A 1 93 ? -8.631 -7.843 14.225 1.00 91.94 93 ASP A O 1
ATOM 678 N N . VAL A 1 94 ? -7.286 -8.135 12.449 1.00 91.56 94 VAL A N 1
ATOM 679 C CA . VAL A 1 94 ? -6.786 -6.752 12.424 1.00 91.56 94 VAL A CA 1
ATOM 680 C C . VAL A 1 94 ? -7.929 -5.773 12.160 1.00 91.56 94 VAL A C 1
ATOM 682 O O . VAL A 1 94 ? -8.036 -4.770 12.857 1.00 91.56 94 VAL A O 1
ATOM 685 N N . VAL A 1 95 ? -8.823 -6.063 11.206 1.00 93.00 95 VAL A N 1
ATOM 686 C CA . VAL A 1 95 ? -9.975 -5.191 10.908 1.00 93.00 95 VAL A CA 1
ATOM 687 C C . VAL A 1 95 ? -10.928 -5.084 12.101 1.00 93.00 95 VAL A C 1
ATOM 689 O O . VAL A 1 95 ? -11.381 -3.989 12.428 1.00 93.00 95 VAL A O 1
ATOM 692 N N . GLU A 1 96 ? -11.248 -6.196 12.758 1.00 93.38 96 GLU A N 1
ATOM 693 C CA . GLU A 1 96 ? -12.114 -6.221 13.940 1.00 93.38 96 GLU A CA 1
ATOM 694 C C . GLU A 1 96 ? -11.476 -5.471 15.115 1.00 93.38 96 GLU A C 1
ATOM 696 O O . GLU A 1 96 ? -12.124 -4.644 15.764 1.00 93.38 96 GLU A O 1
ATOM 701 N N . TRP A 1 97 ? -10.174 -5.668 15.325 1.00 93.25 97 TRP A N 1
ATOM 702 C CA . TRP A 1 97 ? -9.411 -4.905 16.297 1.00 93.25 97 TRP A CA 1
ATOM 703 C C . TRP A 1 97 ? -9.413 -3.407 15.972 1.00 93.25 97 TRP A C 1
ATOM 705 O O . TRP A 1 97 ? -9.674 -2.604 16.859 1.00 93.25 97 TRP A O 1
ATOM 715 N N . THR A 1 98 ? -9.222 -2.988 14.722 1.00 93.31 98 THR A N 1
ATOM 716 C CA . THR A 1 98 ? -9.306 -1.567 14.346 1.00 93.31 98 THR A CA 1
ATOM 717 C C . THR A 1 98 ? -10.702 -0.989 14.602 1.00 93.31 98 THR A C 1
ATOM 719 O O . THR A 1 98 ? -10.821 0.086 15.187 1.00 93.31 98 THR A O 1
ATOM 722 N N . LEU A 1 99 ? -11.765 -1.704 14.220 1.00 94.62 99 LEU A N 1
ATOM 723 C CA . LEU A 1 99 ? -13.150 -1.238 14.371 1.00 94.62 99 LEU A CA 1
ATOM 724 C C . LEU A 1 99 ? -13.627 -1.172 15.829 1.00 94.62 99 LEU A C 1
ATOM 726 O O . LEU A 1 99 ? -14.589 -0.463 16.105 1.00 94.62 99 LEU A O 1
ATOM 730 N N . SER A 1 100 ? -12.967 -1.866 16.760 1.00 94.19 100 SER A N 1
ATOM 731 C CA . SER A 1 100 ? -13.267 -1.782 18.199 1.00 94.19 100 SER A CA 1
ATOM 732 C C . SER A 1 100 ? -12.621 -0.578 18.900 1.00 94.19 100 SER A C 1
ATOM 734 O O . SER A 1 100 ? -12.582 -0.530 20.127 1.00 94.19 100 SER A O 1
ATOM 736 N N . ALA A 1 101 ? -12.055 0.376 18.156 1.00 93.69 101 ALA A N 1
ATOM 737 C CA . ALA A 1 101 ? -11.507 1.592 18.743 1.00 93.69 101 ALA A CA 1
ATOM 738 C C . ALA A 1 101 ? -12.610 2.481 19.347 1.00 93.69 101 ALA A C 1
ATOM 740 O O . ALA A 1 101 ? -13.640 2.713 18.723 1.00 93.69 101 ALA A O 1
ATOM 741 N N . GLU A 1 102 ? -12.370 3.035 20.532 1.00 91.44 102 GLU A N 1
ATOM 742 C CA . GLU A 1 102 ? -13.333 3.878 21.259 1.00 91.44 102 GLU A CA 1
ATOM 743 C C . GLU A 1 102 ? -13.205 5.364 20.906 1.00 91.44 102 GLU A C 1
ATOM 745 O O . GLU A 1 102 ? -14.148 6.139 21.053 1.00 91.44 102 GLU A O 1
ATOM 750 N N . THR A 1 103 ? -12.029 5.778 20.436 1.00 91.31 103 THR A N 1
ATOM 751 C CA . THR A 1 103 ? -11.729 7.171 20.093 1.00 91.31 103 THR A CA 1
ATOM 752 C C . THR A 1 103 ? -11.119 7.265 18.707 1.00 91.31 103 THR A C 1
ATOM 754 O O . THR A 1 103 ? -10.519 6.309 18.214 1.00 91.31 103 THR A O 1
ATOM 757 N N . PHE A 1 104 ? -11.232 8.441 18.087 1.00 92.00 104 PHE A N 1
ATOM 758 C CA . PHE A 1 104 ? -10.612 8.699 16.788 1.00 92.00 104 PHE A CA 1
ATOM 759 C C . PHE A 1 104 ? -9.098 8.469 16.820 1.00 92.00 104 PHE A C 1
ATOM 761 O O . PHE A 1 104 ? -8.573 7.799 15.943 1.00 92.00 104 PHE A O 1
ATOM 768 N N . VAL A 1 105 ? -8.409 8.953 17.859 1.00 93.12 105 VAL A N 1
ATOM 769 C CA . VAL A 1 105 ? -6.954 8.771 18.006 1.00 93.12 105 VAL A CA 1
ATOM 770 C C . VAL A 1 105 ? -6.595 7.288 18.069 1.00 93.12 105 VAL A C 1
ATOM 772 O O . VAL A 1 105 ? -5.638 6.847 17.439 1.00 93.12 105 VAL A O 1
ATOM 775 N N . GLN A 1 106 ? -7.380 6.494 18.800 1.00 93.00 106 GLN A N 1
ATOM 776 C CA . GLN A 1 106 ? -7.156 5.057 18.855 1.00 93.00 106 GLN A CA 1
ATOM 777 C C . GLN A 1 106 ? -7.424 4.396 17.500 1.00 93.00 106 GLN A C 1
ATOM 779 O O . GLN A 1 106 ? -6.633 3.557 17.084 1.00 93.00 106 GLN A O 1
ATOM 784 N N . PHE A 1 107 ? -8.502 4.769 16.807 1.00 93.12 107 PHE A N 1
ATOM 785 C CA . PHE A 1 107 ? -8.797 4.261 15.468 1.00 93.12 107 PHE A CA 1
ATOM 786 C C . PHE A 1 107 ? -7.644 4.562 14.508 1.00 93.12 107 PHE A C 1
ATOM 788 O O . PHE A 1 107 ? -7.135 3.652 13.861 1.00 93.12 107 PHE A O 1
ATOM 795 N N . ASP A 1 108 ? -7.178 5.808 14.493 1.00 91.56 108 ASP A N 1
ATOM 796 C CA . ASP A 1 108 ? -6.099 6.294 13.641 1.00 91.56 108 ASP A CA 1
ATOM 797 C C . ASP A 1 108 ? -4.781 5.535 13.863 1.00 91.56 108 ASP A C 1
ATOM 799 O O . ASP A 1 108 ? -4.198 4.993 12.923 1.00 91.56 108 ASP A O 1
ATOM 803 N N . VAL A 1 109 ? -4.362 5.361 15.120 1.00 91.12 109 VAL A N 1
ATOM 804 C CA . VAL A 1 109 ? -3.170 4.563 15.453 1.00 91.12 109 VAL A CA 1
ATOM 805 C C . VAL A 1 109 ? -3.345 3.094 15.048 1.00 91.12 109 VAL A C 1
ATOM 807 O O . VAL A 1 109 ? -2.403 2.470 14.561 1.00 91.12 109 VAL A O 1
ATOM 810 N N . ARG A 1 110 ? -4.549 2.522 15.198 1.00 92.50 110 ARG A N 1
ATOM 811 C CA . ARG A 1 110 ? -4.847 1.148 14.752 1.00 92.50 110 ARG A CA 1
ATOM 812 C C . ARG A 1 110 ? -4.925 1.019 13.226 1.00 92.50 110 ARG A C 1
ATOM 814 O O . ARG A 1 110 ? -4.849 -0.101 12.723 1.00 92.50 110 ARG A O 1
ATOM 821 N N . VAL A 1 111 ? -5.083 2.123 12.495 1.00 92.38 111 VAL A N 1
ATOM 822 C CA . VAL A 1 111 ? -5.020 2.176 11.027 1.00 92.38 111 VAL A CA 1
ATOM 823 C C . VAL A 1 111 ? -3.573 2.260 10.555 1.00 92.38 111 VAL A C 1
ATOM 825 O O . VAL A 1 111 ? -3.143 1.442 9.741 1.00 92.38 111 VAL A O 1
ATOM 828 N N . GLN A 1 112 ? -2.832 3.244 11.061 1.00 85.69 112 GLN A N 1
ATOM 829 C CA . GLN A 1 112 ? -1.528 3.632 10.527 1.00 85.69 112 GLN A CA 1
ATOM 830 C C . GLN A 1 112 ? -0.362 2.847 11.150 1.00 85.69 112 GLN A C 1
ATOM 832 O O . GLN A 1 112 ? 0.588 2.509 10.446 1.00 85.69 112 GLN A O 1
ATOM 837 N N . GLY A 1 113 ? -0.456 2.507 12.439 1.00 84.75 113 GLY A N 1
ATOM 838 C CA . GLY A 1 113 ? 0.676 2.106 13.282 1.00 84.75 113 GLY A CA 1
ATOM 839 C C . GLY A 1 113 ? 1.148 3.264 14.169 1.00 84.75 113 GLY A C 1
ATOM 840 O O . GLY A 1 113 ? 0.950 4.432 13.839 1.00 84.75 113 GLY A O 1
ATOM 841 N N . ALA A 1 114 ? 1.749 2.953 15.320 1.00 80.31 114 ALA A N 1
ATOM 842 C CA . ALA A 1 114 ? 2.275 3.952 16.258 1.00 80.31 114 ALA A CA 1
ATOM 843 C C . ALA A 1 114 ? 3.740 4.337 15.958 1.00 80.31 114 ALA A C 1
ATOM 845 O O . ALA A 1 114 ? 4.272 5.286 16.534 1.00 80.31 114 ALA A O 1
ATOM 846 N N . SER A 1 115 ? 4.403 3.593 15.074 1.00 77.56 115 SER A N 1
ATOM 847 C CA . SER A 1 115 ? 5.805 3.740 14.702 1.00 77.56 115 SER A CA 1
ATOM 848 C C . SER A 1 115 ? 6.056 3.269 13.267 1.00 77.56 115 SER A C 1
ATOM 850 O O . SER A 1 115 ? 5.226 2.603 12.652 1.00 77.56 115 SER A O 1
ATOM 852 N N . MET A 1 116 ? 7.236 3.597 12.739 1.00 71.38 116 MET A N 1
ATOM 853 C CA . MET A 1 116 ? 7.700 3.154 11.417 1.00 71.38 116 MET A CA 1
ATOM 854 C C . MET A 1 116 ? 8.459 1.816 11.474 1.00 71.38 116 MET A C 1
ATOM 856 O O . MET A 1 116 ? 9.242 1.517 10.578 1.00 71.38 116 MET A O 1
ATOM 860 N N . ALA A 1 117 ? 8.290 1.025 12.538 1.00 74.12 117 ALA A N 1
ATOM 861 C CA . ALA A 1 117 ? 8.875 -0.310 12.626 1.00 74.12 117 ALA A CA 1
ATOM 862 C C . ALA A 1 117 ? 8.014 -1.316 11.853 1.00 74.12 117 ALA A C 1
ATOM 864 O O . ALA A 1 117 ? 6.785 -1.259 11.916 1.00 74.12 117 ALA A O 1
ATOM 865 N N . VAL A 1 118 ? 8.640 -2.288 11.180 1.00 70.81 118 VAL A N 1
ATOM 866 C CA . VAL A 1 118 ? 7.896 -3.327 10.440 1.00 70.81 118 VAL A CA 1
ATOM 867 C C . VAL A 1 118 ? 6.989 -4.143 11.369 1.00 70.81 118 VAL A C 1
ATOM 869 O O . VAL A 1 118 ? 5.873 -4.500 10.998 1.00 70.81 118 VAL A O 1
ATOM 872 N N . SER A 1 119 ? 7.423 -4.365 12.611 1.00 76.06 119 SER A N 1
ATOM 873 C CA . SER A 1 119 ? 6.637 -5.037 13.655 1.00 76.06 119 SER A CA 1
ATOM 874 C C . SER A 1 119 ? 5.374 -4.279 14.076 1.00 76.06 119 SER A C 1
ATOM 876 O O . SER A 1 119 ? 4.472 -4.874 14.667 1.00 76.06 119 SER A O 1
ATOM 878 N N . ASP A 1 120 ? 5.284 -2.984 13.775 1.00 80.38 120 ASP A N 1
ATOM 879 C CA . ASP A 1 120 ? 4.155 -2.139 14.147 1.00 80.38 120 ASP A CA 1
ATOM 880 C C . ASP A 1 120 ? 3.251 -1.775 12.961 1.00 80.38 120 ASP A C 1
ATOM 882 O O . ASP A 1 120 ? 2.249 -1.079 13.138 1.00 80.38 120 ASP A O 1
ATOM 886 N N . ILE A 1 121 ? 3.526 -2.311 11.770 1.00 80.75 121 ILE A N 1
ATOM 887 C CA . ILE A 1 121 ? 2.672 -2.134 10.595 1.00 80.75 121 ILE A CA 1
ATOM 888 C C . ILE A 1 121 ? 1.263 -2.652 10.903 1.00 80.75 121 ILE A C 1
ATOM 890 O O . ILE A 1 121 ? 1.063 -3.804 11.292 1.00 80.75 121 ILE A O 1
ATOM 894 N N . LYS A 1 122 ? 0.272 -1.780 10.714 1.00 86.50 122 LYS A N 1
ATOM 895 C CA . LYS A 1 122 ? -1.159 -2.112 10.762 1.00 86.50 122 LYS A CA 1
ATOM 896 C C . LYS A 1 122 ? -1.754 -2.050 9.362 1.00 86.50 122 LYS A C 1
ATOM 898 O O . LYS A 1 122 ? -1.021 -1.909 8.391 1.00 86.50 122 LYS A O 1
ATOM 903 N N . TYR A 1 123 ? -3.070 -2.192 9.224 1.00 87.06 123 TYR A N 1
ATOM 904 C CA . TYR A 1 123 ? -3.678 -2.440 7.914 1.00 87.06 123 TYR A CA 1
ATOM 905 C C . TYR A 1 123 ? -3.438 -1.324 6.873 1.00 87.06 123 TYR A C 1
ATOM 907 O O . TYR A 1 123 ? -3.364 -1.630 5.684 1.00 87.06 123 TYR A O 1
ATOM 915 N N . GLY A 1 124 ? -3.298 -0.055 7.288 1.00 87.06 124 GLY A N 1
ATOM 916 C CA . GLY A 1 124 ? -3.008 1.072 6.395 1.00 87.06 124 GLY A CA 1
ATOM 917 C C . GLY A 1 124 ? -1.624 0.936 5.764 1.00 87.06 124 GLY A C 1
ATOM 918 O O . GLY A 1 124 ? -1.500 0.647 4.577 1.00 87.06 124 GLY A O 1
ATOM 919 N N . ALA A 1 125 ? -0.566 1.022 6.575 1.00 87.44 125 ALA A N 1
ATOM 920 C CA . ALA A 1 125 ? 0.801 0.784 6.101 1.00 87.44 125 ALA A CA 1
ATOM 921 C C . ALA A 1 125 ? 0.979 -0.624 5.490 1.00 87.44 125 ALA A C 1
ATOM 923 O O . ALA A 1 125 ? 1.738 -0.804 4.541 1.00 87.44 125 ALA A O 1
ATOM 924 N N . GLY A 1 126 ? 0.237 -1.615 5.987 1.00 89.81 126 GLY A N 1
ATOM 925 C CA . GLY A 1 126 ? 0.241 -2.992 5.508 1.00 89.81 126 GLY A CA 1
ATOM 926 C C . GLY A 1 126 ? -0.246 -3.108 4.072 1.00 89.81 126 GLY A C 1
ATOM 927 O O . GLY A 1 126 ? 0.357 -3.837 3.298 1.00 89.81 126 GLY A O 1
ATOM 928 N N . GLY A 1 127 ? -1.270 -2.351 3.670 1.00 92.06 127 GLY A N 1
ATOM 929 C CA . GLY A 1 127 ? -1.742 -2.353 2.284 1.00 92.06 127 GLY A CA 1
ATOM 930 C C . GLY A 1 127 ? -0.708 -1.777 1.321 1.00 92.06 127 GLY A C 1
ATOM 931 O O . GLY A 1 127 ? -0.442 -2.372 0.278 1.00 92.06 127 GLY A O 1
ATOM 932 N N . HIS A 1 128 ? -0.065 -0.676 1.710 1.00 93.75 128 HIS A N 1
ATOM 933 C CA . HIS A 1 128 ? 1.043 -0.095 0.954 1.00 93.75 128 HIS A CA 1
ATOM 934 C C . HIS A 1 128 ? 2.223 -1.059 0.816 1.00 93.75 128 HIS A C 1
ATOM 936 O O . HIS A 1 128 ? 2.681 -1.329 -0.290 1.00 93.75 128 HIS A O 1
ATOM 942 N N . LEU A 1 129 ? 2.714 -1.602 1.928 1.00 92.00 129 LEU A N 1
ATOM 943 C CA . LEU A 1 129 ? 3.949 -2.384 1.950 1.00 92.00 129 LEU A CA 1
ATOM 944 C C . LEU A 1 129 ? 3.760 -3.833 1.496 1.00 92.00 129 LEU A C 1
ATOM 946 O O . LEU A 1 129 ? 4.687 -4.417 0.946 1.00 92.00 129 LEU A O 1
ATOM 950 N N . ALA A 1 130 ? 2.568 -4.415 1.645 1.00 94.06 130 ALA A N 1
ATOM 951 C CA . ALA A 1 130 ? 2.263 -5.733 1.086 1.00 94.06 130 ALA A CA 1
ATOM 952 C C . ALA A 1 130 ? 2.309 -5.736 -0.448 1.00 94.06 130 ALA A C 1
ATOM 954 O O . ALA A 1 130 ? 2.629 -6.755 -1.052 1.00 94.06 130 ALA A O 1
ATOM 955 N N . LEU A 1 131 ? 1.977 -4.609 -1.082 1.00 94.94 131 LEU A N 1
ATOM 956 C CA . LEU A 1 131 ? 2.032 -4.433 -2.535 1.00 94.94 131 LEU A CA 1
ATOM 957 C C . LEU A 1 131 ? 3.380 -3.862 -3.001 1.00 94.94 131 LEU A C 1
ATOM 959 O O . LEU A 1 131 ? 3.863 -4.173 -4.092 1.00 94.94 131 LEU A O 1
ATOM 963 N N . GLY A 1 132 ? 3.950 -2.981 -2.181 1.00 93.00 132 GLY A N 1
ATOM 964 C CA . GLY A 1 132 ? 5.113 -2.175 -2.507 1.00 93.00 132 GLY A CA 1
ATOM 965 C C . GLY A 1 132 ? 6.448 -2.761 -2.069 1.00 93.00 132 GLY A C 1
ATOM 966 O O . GLY A 1 132 ? 7.458 -2.344 -2.618 1.00 93.00 132 GLY A O 1
ATOM 967 N N . GLY A 1 133 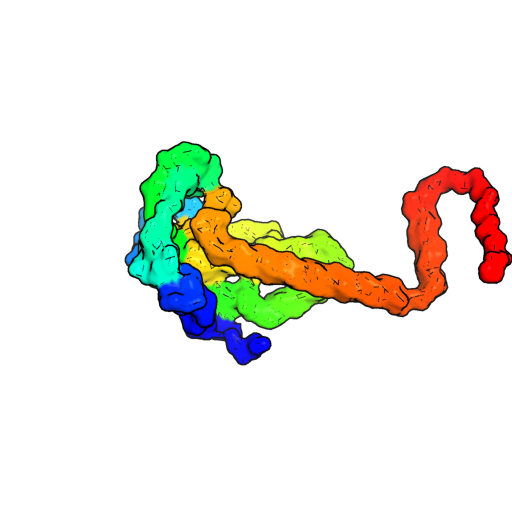? 6.485 -3.700 -1.122 1.00 91.50 133 GLY A N 1
ATOM 968 C CA . GLY A 1 133 ? 7.725 -4.294 -0.614 1.00 91.50 133 GLY A CA 1
ATOM 969 C C . GLY A 1 133 ? 8.821 -3.250 -0.383 1.00 91.50 133 GLY A C 1
ATOM 970 O O . GLY A 1 133 ? 8.576 -2.201 0.213 1.00 91.50 133 GLY A O 1
ATOM 971 N N . ASP A 1 134 ? 10.017 -3.513 -0.911 1.00 88.25 134 ASP A N 1
ATOM 972 C CA . ASP A 1 134 ? 11.140 -2.568 -0.841 1.00 88.25 134 ASP A CA 1
ATOM 973 C C . ASP A 1 134 ? 11.201 -1.600 -2.037 1.00 88.25 134 ASP A C 1
ATOM 975 O O . ASP A 1 134 ? 11.865 -0.563 -1.972 1.00 88.25 134 ASP A O 1
ATOM 979 N N . ALA A 1 135 ? 10.613 -1.980 -3.174 1.00 89.94 135 ALA A N 1
ATOM 980 C CA . ALA A 1 135 ? 10.917 -1.379 -4.477 1.00 89.94 135 ALA A CA 1
ATOM 981 C C . ALA A 1 135 ? 9.695 -1.030 -5.343 1.00 89.94 135 ALA A C 1
ATOM 983 O O . ALA A 1 135 ? 9.856 -0.448 -6.418 1.00 89.94 135 ALA A O 1
ATOM 984 N N . GLY A 1 136 ? 8.495 -1.385 -4.903 1.00 93.44 136 GLY A N 1
ATOM 985 C CA . GLY A 1 136 ? 7.234 -1.069 -5.556 1.00 93.44 136 GLY A CA 1
ATOM 986 C C . GLY A 1 136 ? 6.748 0.347 -5.249 1.00 93.44 136 GLY A C 1
ATOM 987 O O . GLY A 1 136 ? 6.918 0.866 -4.145 1.00 93.44 136 GLY A O 1
ATOM 988 N N . GLU A 1 137 ? 6.112 0.972 -6.236 1.00 94.19 137 GLU A N 1
ATOM 989 C CA . GLU A 1 137 ? 5.764 2.395 -6.199 1.00 94.19 137 GLU A CA 1
ATOM 990 C C . GLU A 1 137 ? 4.756 2.728 -5.088 1.00 94.19 137 GLU A C 1
ATOM 992 O O . GLU A 1 137 ? 4.933 3.706 -4.363 1.00 94.19 137 GLU A O 1
ATOM 997 N N . ILE A 1 138 ? 3.747 1.875 -4.879 1.00 94.62 138 ILE A N 1
ATOM 998 C CA . ILE A 1 138 ? 2.742 2.063 -3.821 1.00 94.62 138 ILE A CA 1
ATOM 999 C C . ILE A 1 138 ? 3.331 2.019 -2.403 1.00 94.62 138 ILE A C 1
ATOM 1001 O O . ILE A 1 138 ? 2.733 2.568 -1.482 1.00 94.62 138 ILE A O 1
ATOM 1005 N N . GLY A 1 139 ? 4.513 1.425 -2.214 1.00 91.38 139 GLY A N 1
ATOM 1006 C CA . GLY A 1 139 ? 5.228 1.434 -0.934 1.00 91.38 139 GLY A CA 1
ATOM 1007 C C . GLY A 1 139 ? 5.866 2.789 -0.598 1.00 91.38 139 GLY A C 1
ATOM 1008 O O . GLY A 1 139 ? 6.305 3.009 0.531 1.00 91.38 139 GLY A O 1
ATOM 1009 N N . ASN A 1 140 ? 5.923 3.725 -1.551 1.00 89.56 140 ASN A N 1
ATOM 1010 C CA . ASN A 1 140 ? 6.494 5.050 -1.339 1.00 89.56 140 ASN A CA 1
ATOM 1011 C C . ASN A 1 140 ? 5.464 6.021 -0.736 1.00 89.56 140 ASN A C 1
ATOM 1013 O O . ASN A 1 140 ? 4.519 6.402 -1.414 1.00 89.56 140 ASN A O 1
ATOM 1017 N N . ILE A 1 141 ? 5.648 6.518 0.494 1.00 87.19 141 ILE A N 1
ATOM 1018 C CA . ILE A 1 141 ? 4.624 7.37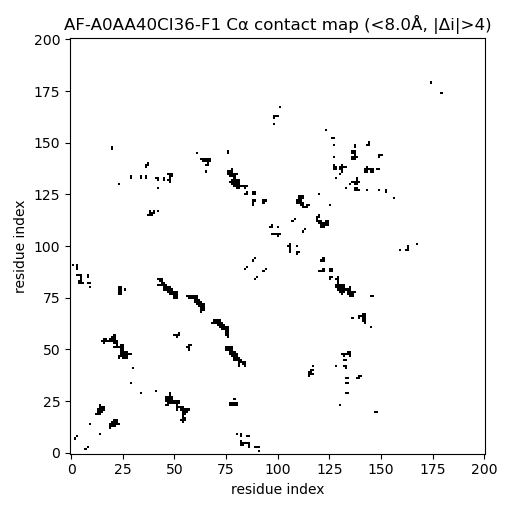4 1.142 1.00 87.19 141 ILE A CA 1
ATOM 1019 C C . ILE A 1 141 ? 4.284 8.653 0.357 1.00 87.19 141 ILE A C 1
ATOM 1021 O O . ILE A 1 141 ? 3.193 9.191 0.506 1.00 87.19 141 ILE A O 1
ATOM 1025 N N . TYR A 1 142 ? 5.218 9.159 -0.452 1.00 90.19 142 TYR A N 1
ATOM 1026 C CA . TYR A 1 142 ? 5.052 10.421 -1.170 1.00 90.19 142 TYR A CA 1
ATOM 1027 C C . TYR A 1 142 ? 4.516 10.207 -2.582 1.00 90.19 142 TYR A C 1
ATOM 1029 O O . TYR A 1 142 ? 3.705 11.001 -3.050 1.00 90.19 142 TYR A O 1
ATOM 1037 N N . SER A 1 143 ? 4.967 9.148 -3.257 1.00 92.81 143 SER A N 1
ATOM 1038 C CA . SER A 1 143 ? 4.613 8.869 -4.651 1.00 92.81 143 SER A CA 1
ATOM 1039 C C . SER A 1 143 ? 3.700 7.652 -4.838 1.00 92.81 143 SER A C 1
ATOM 1041 O O . SER A 1 143 ? 3.358 7.324 -5.969 1.00 92.81 143 SER A O 1
ATOM 1043 N N . SER A 1 144 ? 3.204 7.048 -3.752 1.00 94.81 144 SER A N 1
ATOM 1044 C CA . SER A 1 144 ? 2.276 5.908 -3.792 1.00 94.81 144 SER A CA 1
ATOM 1045 C C . SER A 1 144 ? 1.017 6.092 -4.644 1.00 94.81 144 SER A C 1
ATOM 1047 O O . SER A 1 144 ? 0.605 5.092 -5.236 1.00 94.81 144 SER A O 1
ATOM 1049 N N . PRO A 1 145 ? 0.429 7.302 -4.812 1.00 96.38 145 PRO A N 1
ATOM 1050 C CA . PRO A 1 145 ? -0.704 7.485 -5.723 1.00 96.38 145 PRO A CA 1
ATOM 1051 C C . PRO A 1 145 ? -0.392 7.184 -7.195 1.00 96.38 145 PRO A C 1
ATOM 1053 O O . PRO A 1 145 ? -1.313 7.092 -8.003 1.00 96.38 145 PRO A O 1
ATOM 1056 N N . ALA A 1 146 ? 0.886 7.043 -7.567 1.00 96.44 146 ALA A N 1
ATOM 1057 C CA . ALA A 1 146 ? 1.270 6.644 -8.913 1.00 96.44 146 ALA A CA 1
ATOM 1058 C C . ALA A 1 146 ? 0.943 5.173 -9.232 1.00 96.44 146 ALA A C 1
ATOM 1060 O O . ALA A 1 146 ? 0.859 4.840 -10.411 1.00 96.44 146 ALA A O 1
ATOM 1061 N N . ASP A 1 147 ? 0.724 4.302 -8.237 1.00 97.69 147 ASP A N 1
ATOM 1062 C CA . ASP A 1 147 ? 0.116 2.987 -8.477 1.00 97.69 147 ASP A CA 1
ATOM 1063 C C . ASP A 1 147 ? -1.416 3.109 -8.400 1.00 97.69 147 ASP A C 1
ATOM 1065 O O . ASP A 1 147 ? -1.946 3.470 -7.347 1.00 97.69 147 ASP A O 1
ATOM 1069 N N . PRO A 1 148 ? -2.170 2.752 -9.452 1.00 97.50 148 PRO A N 1
ATOM 1070 C CA . PRO A 1 148 ? -3.631 2.812 -9.431 1.00 97.50 148 PRO A CA 1
ATOM 1071 C C . PRO A 1 148 ? -4.299 1.979 -8.320 1.00 97.50 148 PRO A C 1
ATOM 1073 O O . PRO A 1 148 ? -5.428 2.281 -7.928 1.00 97.50 148 PRO A O 1
ATOM 1076 N N . LEU A 1 149 ? -3.619 0.964 -7.767 1.00 97.50 149 LEU A N 1
ATOM 1077 C CA . LEU A 1 149 ? -4.106 0.215 -6.600 1.00 97.50 149 LEU A CA 1
ATOM 1078 C C . LEU A 1 149 ? -4.231 1.077 -5.334 1.00 97.50 149 LEU A C 1
ATOM 1080 O O . LEU A 1 149 ? -5.010 0.726 -4.445 1.00 97.50 149 LEU A O 1
ATOM 1084 N N . PHE A 1 150 ? -3.532 2.216 -5.267 1.00 97.62 150 PHE A N 1
ATOM 1085 C CA . PHE A 1 150 ? -3.641 3.195 -4.185 1.00 97.62 150 PHE A CA 1
ATOM 1086 C C . PHE A 1 150 ? -5.100 3.571 -3.922 1.00 97.62 150 PHE A C 1
ATOM 1088 O O . PHE A 1 150 ? -5.572 3.527 -2.788 1.00 97.62 150 PHE A O 1
ATOM 1095 N N . TYR A 1 151 ? -5.854 3.869 -4.979 1.00 98.00 151 TYR A N 1
ATOM 1096 C CA . TYR A 1 151 ? -7.230 4.333 -4.841 1.00 98.00 151 TYR A CA 1
ATOM 1097 C C . TYR A 1 151 ? -8.160 3.247 -4.290 1.00 98.00 151 TYR A C 1
ATOM 1099 O O . TYR A 1 151 ? -9.041 3.550 -3.491 1.00 98.00 151 TYR A O 1
ATOM 1107 N N . LEU A 1 152 ? -7.944 1.975 -4.646 1.00 97.44 152 LEU A N 1
ATOM 1108 C CA . LEU A 1 152 ? -8.709 0.865 -4.069 1.00 97.44 152 LEU A CA 1
ATOM 1109 C C . LEU A 1 152 ? -8.355 0.627 -2.599 1.00 97.44 152 LEU A C 1
ATOM 1111 O O . LEU A 1 152 ? -9.242 0.355 -1.788 1.00 97.44 152 LEU A O 1
ATOM 1115 N N . HIS A 1 153 ? -7.073 0.750 -2.251 1.00 96.12 153 HIS A N 1
ATOM 1116 C CA . HIS A 1 153 ? -6.619 0.646 -0.870 1.00 96.12 153 HIS A CA 1
ATOM 1117 C C . HIS A 1 153 ? -7.274 1.722 0.009 1.00 96.12 153 HIS A C 1
ATOM 1119 O O . HIS A 1 153 ? -7.912 1.386 1.010 1.00 96.12 153 HIS A O 1
ATOM 1125 N N . TYR A 1 154 ? -7.215 2.988 -0.412 1.00 97.31 154 TYR A N 1
ATOM 1126 C CA . TYR A 1 154 ? -7.822 4.097 0.327 1.00 97.31 154 TYR A CA 1
ATOM 1127 C C . TYR A 1 154 ? -9.349 4.082 0.311 1.00 97.31 154 TYR A C 1
ATOM 1129 O O . TYR A 1 154 ? -9.954 4.445 1.314 1.00 97.31 154 TYR A O 1
ATOM 1137 N N . ALA A 1 155 ? -9.992 3.584 -0.749 1.00 98.00 155 ALA A N 1
ATOM 1138 C CA . ALA A 1 155 ? -11.439 3.366 -0.732 1.00 98.00 155 ALA A CA 1
ATOM 1139 C C . ALA A 1 155 ? -11.847 2.350 0.350 1.00 98.00 155 ALA A C 1
ATOM 1141 O O . ALA A 1 155 ? -12.885 2.500 0.993 1.00 98.00 155 ALA A O 1
ATOM 1142 N N . ASN A 1 156 ? -11.030 1.318 0.594 1.00 96.06 156 ASN A N 1
ATOM 1143 C CA . ASN A 1 156 ? -11.299 0.376 1.677 1.00 96.06 156 ASN A CA 1
ATOM 1144 C C . ASN A 1 156 ? -10.950 0.948 3.064 1.00 96.06 156 ASN A C 1
ATOM 1146 O O . ASN A 1 156 ? -11.661 0.633 4.016 1.00 96.06 156 ASN A O 1
ATOM 1150 N N . ILE A 1 157 ? -9.921 1.800 3.186 1.00 95.56 157 ILE A N 1
ATOM 1151 C CA . ILE A 1 157 ? -9.663 2.588 4.411 1.00 95.56 157 ILE A CA 1
ATOM 1152 C C . ILE A 1 157 ? -10.896 3.435 4.750 1.00 95.56 157 ILE A C 1
ATOM 1154 O O . ILE A 1 157 ? -11.426 3.338 5.855 1.00 95.56 157 ILE A O 1
ATOM 1158 N N . ASP A 1 158 ? -11.389 4.209 3.783 1.00 97.25 158 ASP A N 1
ATOM 1159 C CA . ASP A 1 158 ? -12.536 5.104 3.947 1.00 97.25 158 ASP A CA 1
ATOM 1160 C C . ASP A 1 158 ? -13.810 4.332 4.315 1.00 97.25 158 ASP A C 1
ATOM 1162 O O . ASP A 1 158 ? -14.498 4.663 5.278 1.00 97.25 158 ASP A O 1
ATOM 1166 N N . ARG A 1 159 ? -14.056 3.193 3.655 1.00 96.56 159 ARG A N 1
ATOM 1167 C CA . ARG A 1 159 ? -15.145 2.277 4.019 1.00 96.56 159 ARG A CA 1
ATOM 1168 C C . ARG A 1 159 ? -15.063 1.808 5.477 1.00 96.56 159 ARG A C 1
ATOM 1170 O O . ARG A 1 159 ? -16.098 1.652 6.128 1.00 96.56 159 ARG A O 1
ATOM 1177 N N . LEU A 1 160 ? -13.870 1.492 5.984 1.00 95.25 160 LEU A N 1
ATOM 1178 C CA . LEU A 1 160 ? -13.700 1.068 7.378 1.00 95.25 160 LEU A CA 1
ATOM 1179 C C . LEU A 1 160 ? -13.880 2.236 8.349 1.00 95.25 160 LEU A C 1
ATOM 1181 O O . LEU A 1 160 ? -14.462 2.040 9.416 1.00 95.25 160 LEU A O 1
ATOM 1185 N N . TRP A 1 161 ? -13.442 3.433 7.965 1.00 96.00 161 TRP A N 1
ATOM 1186 C CA . TRP A 1 161 ? -13.669 4.653 8.728 1.00 96.00 161 TRP A CA 1
ATOM 1187 C C . TRP A 1 161 ? -15.160 4.993 8.838 1.00 96.00 161 TRP A C 1
ATOM 1189 O O . TRP A 1 161 ? -15.652 5.142 9.956 1.00 96.00 161 TRP A O 1
ATOM 1199 N N . ASP A 1 162 ? -15.910 4.977 7.732 1.00 96.00 162 ASP A N 1
ATOM 1200 C CA . ASP A 1 162 ? -17.371 5.160 7.731 1.00 96.00 162 ASP A CA 1
ATOM 1201 C C . ASP A 1 162 ? -18.063 4.115 8.620 1.00 96.00 162 ASP A C 1
ATOM 1203 O O . ASP A 1 162 ? -18.905 4.446 9.460 1.00 96.00 162 ASP A O 1
ATOM 1207 N N . LYS A 1 163 ? -17.659 2.841 8.510 1.00 95.50 163 LYS A N 1
ATOM 1208 C CA . LYS A 1 163 ? -18.214 1.767 9.343 1.00 95.50 163 LYS A CA 1
ATOM 1209 C C . LYS A 1 163 ? -17.976 2.015 10.837 1.00 95.50 163 LYS A C 1
ATOM 1211 O O . LYS A 1 163 ? -18.886 1.797 11.638 1.00 95.50 163 LYS A O 1
ATOM 1216 N N . TRP A 1 164 ? -16.781 2.466 11.212 1.00 95.25 164 TRP A N 1
ATOM 1217 C CA . TRP A 1 164 ? -16.445 2.821 12.592 1.00 95.25 164 TRP A CA 1
ATOM 1218 C C . TRP A 1 164 ? -17.260 4.024 13.088 1.00 95.25 164 TRP A C 1
ATOM 1220 O O . TRP A 1 164 ? -17.879 3.947 14.151 1.00 95.25 164 TRP A O 1
ATOM 1230 N N . GLN A 1 165 ? -17.360 5.092 12.288 1.00 92.56 165 GLN A N 1
ATOM 1231 C CA . GLN A 1 165 ? -18.153 6.280 12.623 1.00 92.56 165 GLN A CA 1
ATOM 1232 C C . GLN A 1 165 ? -19.625 5.926 12.873 1.00 92.56 165 GLN A C 1
ATOM 1234 O O . GLN A 1 165 ? -20.205 6.344 13.876 1.00 92.56 165 GLN A O 1
ATOM 1239 N N . ARG A 1 166 ? -20.229 5.100 12.008 1.00 91.06 166 ARG A N 1
ATOM 1240 C CA . ARG A 1 166 ? -21.612 4.624 12.189 1.00 91.06 166 ARG A CA 1
ATOM 1241 C C . ARG A 1 166 ? -21.778 3.772 13.445 1.00 91.06 166 ARG A C 1
ATOM 1243 O O . ARG A 1 166 ? -22.798 3.895 14.119 1.00 91.06 166 ARG A O 1
ATOM 1250 N N . GLY A 1 167 ? -20.792 2.937 13.773 1.00 86.25 167 GLY A N 1
ATOM 1251 C CA . GLY A 1 167 ? -20.786 2.147 15.007 1.00 86.25 167 GLY A CA 1
ATOM 1252 C C . GLY A 1 167 ? -20.841 3.023 16.260 1.00 86.25 167 GLY A C 1
ATOM 1253 O O . GLY A 1 167 ? -21.663 2.785 17.144 1.00 86.25 167 GLY A O 1
ATOM 1254 N N . ILE A 1 168 ? -20.041 4.091 16.299 1.00 75.81 168 ILE A N 1
ATOM 1255 C CA . ILE A 1 168 ? -20.047 5.063 17.404 1.00 75.81 168 ILE A CA 1
ATOM 1256 C C . ILE A 1 168 ? -21.370 5.822 17.489 1.00 75.81 168 ILE A C 1
ATOM 1258 O O . ILE A 1 168 ? -21.904 5.996 18.584 1.00 75.81 168 ILE A O 1
ATOM 1262 N N . LEU A 1 169 ? -21.927 6.256 16.356 1.00 65.44 169 LEU A N 1
ATOM 1263 C CA . LEU A 1 169 ? -23.208 6.971 16.334 1.00 65.44 169 LEU A CA 1
ATOM 1264 C C . LEU A 1 169 ? -24.356 6.118 16.888 1.00 65.44 169 LEU A C 1
ATOM 1266 O O . LEU A 1 169 ? -25.202 6.634 17.617 1.00 65.44 169 LEU A O 1
ATOM 1270 N N . LEU A 1 170 ? -24.363 4.814 16.598 1.00 68.12 170 LEU A N 1
ATOM 1271 C CA . LEU A 1 170 ? -25.312 3.881 17.206 1.00 68.12 170 LEU A CA 1
ATOM 1272 C C . LEU A 1 170 ? -25.089 3.764 18.718 1.00 68.12 170 LEU A C 1
ATOM 1274 O O . LEU A 1 170 ? -26.058 3.813 19.469 1.00 68.12 170 LEU A O 1
ATOM 1278 N N . TYR A 1 171 ? -23.835 3.697 19.174 1.00 60.19 171 TYR A N 1
ATOM 1279 C CA . TYR A 1 171 ? -23.509 3.642 20.601 1.00 60.19 171 TYR A CA 1
ATOM 1280 C C . TYR A 1 171 ? -24.015 4.885 21.353 1.00 60.19 171 TYR A C 1
ATOM 1282 O O . TYR A 1 171 ? -24.697 4.761 22.371 1.00 60.19 171 TYR A O 1
ATOM 1290 N N . LEU A 1 172 ? -23.780 6.081 20.802 1.00 59.66 172 LEU A N 1
ATOM 1291 C CA . LEU A 1 172 ? -24.278 7.350 21.348 1.00 59.66 172 LEU A CA 1
ATOM 1292 C C . LEU A 1 172 ? -25.812 7.447 21.311 1.00 59.66 172 LEU A C 1
ATOM 1294 O O . LEU A 1 172 ? -26.407 7.967 22.251 1.00 59.66 172 LEU A O 1
A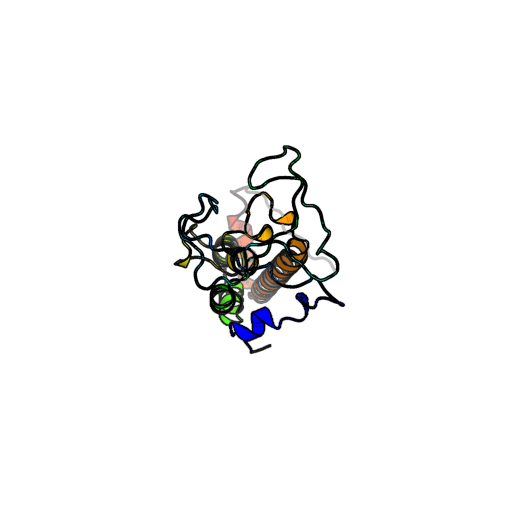TOM 1298 N N . GLY A 1 173 ? -26.460 6.912 20.271 1.00 56.16 173 GLY A N 1
ATOM 1299 C CA . GLY A 1 173 ? -27.922 6.845 20.162 1.00 56.16 173 GLY A CA 1
ATOM 1300 C C . GLY A 1 173 ? -28.584 5.823 21.096 1.00 56.16 173 GLY A C 1
ATOM 1301 O O . GLY A 1 173 ? -29.777 5.929 21.369 1.00 56.16 173 GLY A O 1
ATOM 1302 N N . THR A 1 174 ? -27.824 4.848 21.605 1.00 54.47 174 THR A N 1
ATOM 1303 C CA . THR A 1 174 ? -28.293 3.848 22.583 1.00 54.47 174 THR A CA 1
ATOM 1304 C C . THR A 1 174 ? -28.016 4.220 24.037 1.00 54.47 174 THR A C 1
ATOM 1306 O O . THR A 1 174 ? -28.489 3.528 24.942 1.00 54.47 174 THR A O 1
ATOM 1309 N N . LEU A 1 175 ? -27.291 5.316 24.295 1.00 47.47 175 LEU A N 1
ATOM 1310 C CA . LEU A 1 175 ? -27.173 5.834 25.652 1.00 47.47 175 LEU A CA 1
ATOM 1311 C C . LEU A 1 175 ? -28.565 6.279 26.120 1.00 47.47 175 LEU A C 1
ATOM 1313 O O . LEU A 1 175 ? -29.221 7.064 25.430 1.00 47.47 175 LEU A O 1
ATOM 1317 N N . PRO A 1 176 ? -29.050 5.809 27.285 1.00 50.75 176 PRO A N 1
ATOM 1318 C CA . PRO A 1 176 ? -30.323 6.277 27.799 1.00 50.75 176 PRO A CA 1
ATOM 1319 C C . PRO A 1 176 ? -30.265 7.803 27.922 1.00 50.75 176 PRO A C 1
ATOM 1321 O O . PRO A 1 176 ? -29.305 8.346 28.473 1.00 50.7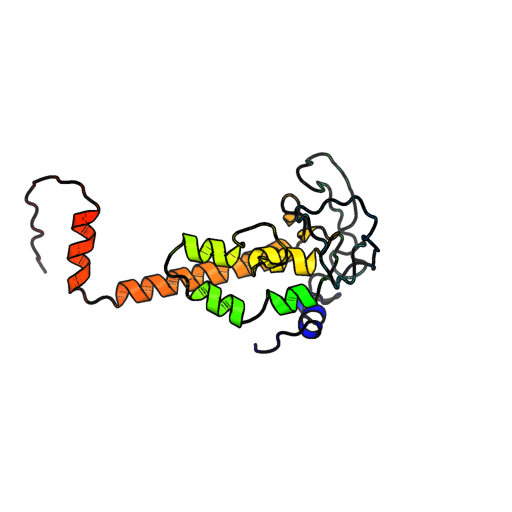5 176 PRO A O 1
ATOM 1324 N N . MET A 1 177 ? -31.319 8.479 27.447 1.00 50.19 177 MET A N 1
ATOM 1325 C CA . MET A 1 177 ? -31.530 9.943 27.451 1.00 50.19 177 MET A CA 1
ATOM 1326 C C . MET A 1 177 ? -31.173 10.660 28.771 1.00 50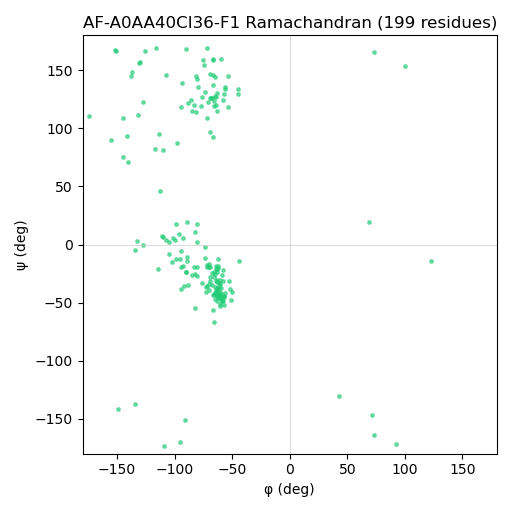.19 177 MET A C 1
ATOM 1328 O O . MET A 1 177 ? -31.041 11.880 28.804 1.00 50.19 177 MET A O 1
ATOM 1332 N N . LYS A 1 178 ? -30.985 9.914 29.865 1.00 43.47 178 LYS A N 1
ATOM 1333 C CA . LYS A 1 178 ? -30.489 10.396 31.156 1.00 43.47 178 LYS A CA 1
ATOM 1334 C C . LYS A 1 178 ? -29.054 10.947 31.118 1.00 43.47 178 LYS A C 1
ATOM 1336 O O . LYS A 1 178 ? -28.745 11.777 31.961 1.00 43.47 178 LYS A O 1
ATOM 1341 N N . TYR A 1 179 ? -28.207 10.551 30.162 1.00 46.56 179 TYR A N 1
ATOM 1342 C CA . TYR A 1 179 ? -26.823 11.058 30.055 1.00 46.56 179 TYR A CA 1
ATOM 1343 C C . TYR A 1 179 ? -26.642 12.184 29.027 1.00 46.56 179 TYR A C 1
ATOM 1345 O O . TYR A 1 179 ? -25.625 12.877 29.048 1.00 46.56 179 TYR A O 1
ATOM 1353 N N . PHE A 1 180 ? -27.641 12.422 28.170 1.00 46.62 180 PHE A N 1
ATOM 1354 C CA . PHE A 1 180 ? -27.588 13.471 27.144 1.00 46.62 180 PHE A CA 1
ATOM 1355 C C . PHE A 1 180 ? -27.551 14.890 27.742 1.00 46.62 180 PHE A C 1
ATOM 1357 O O . PHE A 1 180 ? -26.954 15.791 27.160 1.00 46.62 180 PHE A O 1
ATOM 1364 N N . PHE A 1 181 ? -28.111 15.087 28.941 1.00 42.03 181 PHE A N 1
ATOM 1365 C CA . PHE A 1 181 ? -28.105 16.388 29.623 1.00 42.03 181 PHE A CA 1
ATOM 1366 C C . PHE A 1 181 ? -26.816 16.695 30.400 1.00 42.03 181 PHE A C 1
ATOM 1368 O O . PHE A 1 181 ? -26.540 17.862 30.669 1.00 42.03 181 PHE A O 1
ATOM 1375 N N . SER A 1 182 ? -25.998 15.693 30.734 1.00 43.34 182 SER A N 1
ATOM 1376 C CA . SER A 1 182 ? -24.754 15.919 31.488 1.00 43.34 182 SER A CA 1
ATOM 1377 C C . SER A 1 182 ? -23.572 16.311 30.599 1.00 43.34 182 SER A C 1
ATOM 1379 O O . SER A 1 182 ? -22.678 17.013 31.061 1.00 43.34 182 SER A O 1
ATOM 1381 N N . LEU A 1 183 ? -23.570 15.918 29.320 1.00 39.44 183 LEU A N 1
ATOM 1382 C CA . LEU A 1 183 ? -22.492 16.265 28.384 1.00 39.44 183 LEU A CA 1
ATOM 1383 C C . LEU A 1 183 ? -22.627 17.668 27.776 1.00 39.44 183 LEU A C 1
ATOM 1385 O O . LEU A 1 183 ? -21.609 18.272 27.445 1.00 39.44 183 LEU A O 1
ATOM 1389 N N . LEU A 1 184 ? -23.839 18.230 27.691 1.00 39.31 184 LEU A N 1
ATOM 1390 C CA . LEU A 1 184 ? -24.014 19.606 27.205 1.00 39.31 184 LEU A CA 1
ATOM 1391 C C . LEU A 1 184 ? -23.468 20.658 28.189 1.00 39.31 184 LEU A C 1
ATOM 1393 O O . LEU A 1 184 ? -23.020 21.714 27.758 1.00 39.31 184 LEU A O 1
ATOM 1397 N N . PHE A 1 185 ? -23.451 20.366 29.494 1.00 36.78 185 PHE A N 1
ATOM 1398 C CA . PHE A 1 185 ? -22.999 21.313 30.524 1.00 36.78 185 PHE A CA 1
ATOM 1399 C C . PHE A 1 185 ? -21.474 21.397 30.688 1.00 36.78 185 PHE A C 1
ATOM 1401 O O . PHE A 1 185 ? -20.977 22.384 31.222 1.00 36.78 185 PHE A O 1
ATOM 1408 N N . LEU A 1 186 ? -20.718 20.400 30.219 1.00 40.41 186 LEU A N 1
ATOM 1409 C CA . LEU A 1 186 ? -19.250 20.397 30.304 1.00 40.41 186 LEU A CA 1
ATOM 1410 C C . LEU A 1 186 ? -18.570 21.051 29.088 1.00 40.41 186 LEU A C 1
ATOM 1412 O O . LEU A 1 186 ? -17.389 21.378 29.164 1.00 40.41 186 LEU A O 1
ATOM 1416 N N . ALA A 1 187 ? -19.303 21.283 27.992 1.00 41.22 187 ALA A N 1
ATOM 1417 C CA . ALA A 1 187 ? -18.776 21.911 26.775 1.00 41.22 187 ALA A CA 1
ATOM 1418 C C . ALA A 1 187 ? -19.011 23.434 26.697 1.00 41.22 187 ALA A C 1
ATOM 1420 O O . ALA A 1 187 ? -18.395 24.102 25.869 1.00 41.22 187 ALA A O 1
ATOM 1421 N N . SER A 1 188 ? -19.851 24.009 27.562 1.00 38.69 188 SER A N 1
ATOM 1422 C CA . SER A 1 188 ? -20.019 25.460 27.677 1.00 38.69 188 SER A CA 1
ATOM 1423 C C . SER A 1 188 ? -19.505 25.933 29.032 1.00 38.69 188 SER A C 1
ATOM 1425 O O . SER 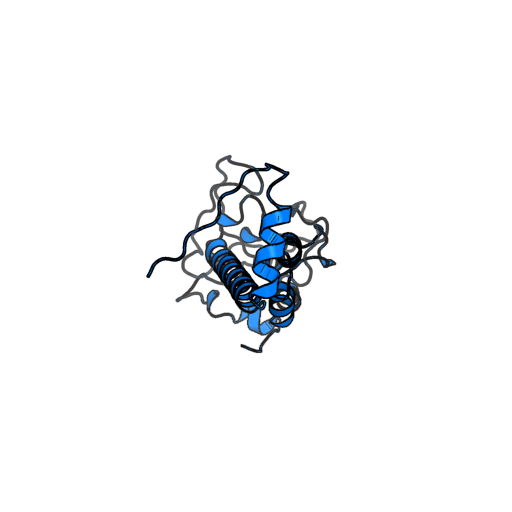A 1 188 ? -20.227 25.895 30.031 1.00 38.69 188 SER A O 1
ATOM 1427 N N . GLY A 1 189 ? -18.248 26.386 29.065 1.00 37.06 189 GLY A N 1
ATOM 1428 C CA . GLY A 1 189 ? -17.748 27.212 30.163 1.00 37.06 189 GLY A CA 1
ATOM 1429 C C . GLY A 1 189 ? -18.769 28.304 30.497 1.00 37.06 189 GLY A C 1
ATOM 1430 O O . GLY A 1 189 ? -19.359 28.899 29.596 1.00 37.06 189 GLY A O 1
ATOM 1431 N N . GLY A 1 190 ? -19.030 28.467 31.793 1.00 42.94 190 GLY A N 1
ATOM 1432 C CA . GLY A 1 190 ? -20.233 29.094 32.326 1.00 42.94 190 GLY A CA 1
ATOM 1433 C C . GLY A 1 190 ? -20.670 30.388 31.642 1.00 42.94 190 GLY A C 1
ATOM 1434 O O . GLY A 1 190 ? -19.918 31.353 31.549 1.00 42.94 190 GLY A O 1
ATOM 1435 N N . ILE A 1 191 ? -21.947 30.419 31.269 1.00 34.59 191 ILE A N 1
ATOM 1436 C CA . ILE A 1 191 ? -22.726 31.645 31.142 1.00 34.59 191 ILE A CA 1
ATOM 1437 C C . ILE A 1 191 ? -24.033 31.380 31.883 1.00 34.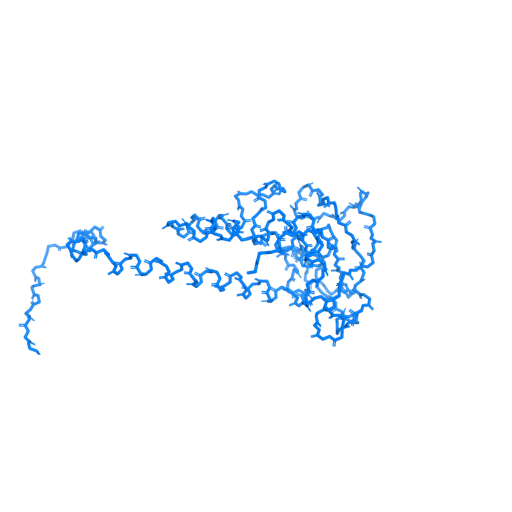59 191 ILE A C 1
ATOM 1439 O O . ILE A 1 191 ? -24.842 30.544 31.488 1.00 34.59 191 ILE A O 1
ATOM 1443 N N . SER A 1 192 ? -24.206 32.067 33.008 1.00 44.16 192 SER A N 1
ATOM 1444 C CA . SER A 1 192 ? -25.483 32.193 33.696 1.00 44.16 192 SER A CA 1
ATOM 1445 C C . SER A 1 192 ? -26.462 32.932 32.783 1.00 44.16 192 SER A C 1
ATOM 1447 O O . SER A 1 192 ? -26.254 34.107 32.481 1.00 44.16 192 SER A O 1
ATOM 1449 N N . GLY A 1 193 ? -27.524 32.263 32.351 1.00 34.50 193 GLY A N 1
ATOM 1450 C CA . GLY A 1 193 ? -28.605 32.894 31.604 1.00 34.50 193 GLY A CA 1
ATOM 1451 C C . GLY A 1 193 ? -29.740 31.912 31.361 1.00 34.50 193 GLY A C 1
ATOM 1452 O O . GLY A 1 193 ? -29.583 30.954 30.611 1.00 34.50 193 GLY A O 1
ATOM 1453 N N . GLU A 1 194 ? -30.869 32.141 32.028 1.00 41.84 194 GLU A N 1
ATOM 1454 C CA . GLU A 1 194 ? -32.116 31.401 31.848 1.00 41.84 194 GLU A CA 1
ATOM 1455 C C . GLU A 1 194 ? -32.548 31.390 30.377 1.00 41.84 194 GLU A C 1
ATOM 1457 O O . GLU A 1 194 ? -32.888 32.432 29.828 1.00 41.84 194 GLU A O 1
ATOM 1462 N N . TRP A 1 195 ? -32.627 30.207 29.769 1.00 32.59 195 TRP A N 1
ATOM 1463 C CA . TRP A 1 195 ? -33.474 29.970 28.599 1.00 32.59 195 TRP A CA 1
ATOM 1464 C C . TRP A 1 195 ? -34.098 28.579 28.705 1.00 32.59 195 TRP A C 1
ATOM 1466 O O . TRP A 1 195 ? -33.521 27.569 28.312 1.00 32.59 195 TRP A O 1
ATOM 1476 N N . ALA A 1 196 ? -35.302 28.533 29.273 1.00 34.78 196 ALA A N 1
ATOM 1477 C CA . ALA A 1 196 ? -36.165 27.362 29.220 1.00 34.78 196 ALA A CA 1
ATOM 1478 C C . ALA A 1 196 ? -36.807 27.255 27.822 1.00 34.78 196 ALA A C 1
ATOM 1480 O O . ALA A 1 196 ? -37.450 28.216 27.383 1.00 34.78 196 ALA A O 1
ATOM 1481 N N . PRO A 1 197 ? -36.716 26.113 27.118 1.00 38.31 197 PRO A N 1
ATOM 1482 C CA . PRO A 1 197 ? -37.522 25.898 25.929 1.00 38.31 197 PRO A CA 1
ATOM 1483 C C . PRO A 1 197 ? -38.952 25.540 26.351 1.00 38.31 197 PRO A C 1
ATOM 1485 O O . PRO A 1 197 ? -39.201 24.540 27.027 1.00 38.31 197 PRO A O 1
ATOM 1488 N N . ARG A 1 198 ? -39.914 26.373 25.942 1.00 37.09 198 ARG A N 1
ATOM 1489 C CA . ARG A 1 198 ? -41.334 26.011 25.970 1.00 37.09 198 ARG A CA 1
ATOM 1490 C C . ARG A 1 198 ? -41.548 24.879 24.971 1.00 37.09 198 ARG A C 1
ATOM 1492 O O . ARG A 1 198 ? -41.356 25.072 23.774 1.00 37.09 198 ARG A O 1
ATOM 1499 N N . PHE A 1 199 ? -41.996 23.727 25.455 1.00 42.97 199 PHE A N 1
ATOM 1500 C CA . PHE A 1 199 ? -42.658 22.745 24.606 1.00 42.97 199 PHE A CA 1
ATOM 1501 C C . PHE A 1 199 ? -44.035 23.285 24.215 1.00 42.97 199 PHE A C 1
ATOM 1503 O O . PHE A 1 199 ? -44.863 23.565 25.082 1.00 42.97 199 PHE A O 1
ATOM 1510 N N . ALA A 1 200 ? -44.294 23.401 22.916 1.00 41.53 200 ALA A N 1
ATOM 1511 C CA . ALA A 1 200 ? -45.643 23.534 22.392 1.00 41.53 200 ALA A CA 1
ATOM 1512 C C . ALA A 1 200 ? -45.760 22.804 21.047 1.00 41.53 200 ALA A C 1
ATOM 1514 O O . ALA A 1 200 ? -45.216 23.275 20.057 1.00 41.53 200 ALA A O 1
ATOM 1515 N N . ARG A 1 201 ? -46.492 21.682 21.122 1.00 39.81 201 ARG A N 1
ATOM 1516 C CA . ARG A 1 201 ? -47.273 20.937 20.111 1.00 39.81 201 ARG A CA 1
ATOM 1517 C C . ARG A 1 201 ? -46.630 20.599 18.772 1.00 39.81 201 ARG A C 1
ATOM 1519 O O . ARG A 1 201 ? -46.454 21.511 17.944 1.00 39.81 201 ARG A O 1
#

pLDDT: mean 81.45, std 19.94, range [32.59, 98.0]

Solvent-accessible surface area (backbone atoms only — not comparable to full-atom values): 11153 Å² total; per-residue (Å²): 135,96,71,68,39,37,66,53,56,75,68,33,72,61,33,32,38,92,83,40,63,12,56,56,11,46,71,47,91,55,93,86,49,86,66,76,47,92,39,89,62,82,59,66,72,50,62,11,30,26,46,23,80,43,36,83,47,28,87,36,72,34,46,54,27,80,44,89,43,81,53,87,40,79,40,63,40,28,16,4,32,7,32,58,48,29,31,75,19,67,29,69,67,55,52,53,58,30,56,66,42,92,44,69,70,51,28,50,37,45,34,48,26,91,52,71,46,77,93,39,47,18,42,50,46,21,57,28,35,20,44,2,28,64,51,8,39,37,36,30,94,67,34,14,77,72,32,76,64,40,59,59,53,50,52,53,51,50,52,51,50,53,53,36,54,53,53,50,53,51,54,65,70,65,50,63,76,84,56,64,68,62,59,60,62,74,74,49,81,86,75,93,72,95,78,81,82,81,88,78,134

Secondary structure (DSSP, 8-state):
----SHHHHHT-GGG-TTTSS--PEEE---TT-----SSSS--TT---EEEE-SSTTTTPEE-S-STT--S---EE-B----HHHHHHHSSHHHHHHHHT-SSHHHHHHHHH-SSS-GGG--HHHHHHHHHHTTT-GGG-TTTGGGSTHHHHHHHHHHHHHHHHHHHHHHHHHHS-TTTHHHHHTTSS-------PPPP--

Nearest PDB structures (foldseek):
  4j3q-assembly1_B  TM=8.230E-01  e=6.320E-10  Aspergillus oryzae
  4j3r-assembly1_A  TM=8.065E-01  e=4.537E-09  Aspergillus oryzae
  6z1s-assembly1_A  TM=7.892E-01  e=7.080E-09  Thermothelomyces thermophilus ATCC 42464

Foldseek 3Di:
DPDQALVCVQVDPQQDQEPHQHHAAAADDCPPPPLDQVQPDAQPQWHHQHARCGHPQSPPWDQADDAPGRHGDTDHFHWIARSVLCSVAVGPVLLVCLLPDPDPVSNVCSQQFPDSYSVGGHNNLSQQCNTHGSHGQLSRPNRNVSRVVVVVSVVVVVVSVVVSVVVVVVVVVPDPPVCVVVVVVVVDDDDDDDDDDDDDD

Organism: NCBI:txid92897